Protein AF-S0K0T1-F1 (afdb_monomer_lite)

Organism: NCBI:txid1121865

Foldseek 3Di:
DPPVVLVVVLVVLVVLLVCLQVVVVVVDDLVRCQVCVVVSLVRSVVSLVVSLVVLVVLLVVQQDPDPADDPVVLVVLLVVLLVVLVVLLVVCVPPDDDPLNVVLVVCCVSRVVNSCCVQLPRVLLSLLSSLQRRQLSSPQVDPDPVSLVCSLQVSLLVQLCVSHVDPDPSSVSSSVLSSSLSVSCSVNVDSVSSSVSSSVSSVD

InterPro domains:
  IPR003675 CAAX prenyl protease 2/Lysostaphin resistance protein A-like domain [PF02517] (111-202)
  IPR052710 CAAX motif-specific protease [PTHR36435] (9-203)

Radius of gyration: 17.3 Å; chains: 1; bounding box: 42×37×48 Å

Sequence (204 aa):
MKQFKKILLMVMLIILYTFTNFEVYFNLSAKALFTQQWKWLIIDSLFAVLLFILMQMIYKKISQKNEAIPVKNKLLLTLIFMILALGINFMFSYLPTTANQQVLDTAATNTPILAAVQVRLFAPILEEFIFRGIFMNLFFTKNTNFSAFCSIFISGFLFGFLHTFHLDLALIMYSIIGWLLGSVYYYTKDIRCPIVIHLLLNNI

Secondary structure (DSSP, 8-state):
--HHHHHHHHHHHHHHHHTTSGGGGGT--HHHHHHTHHHHHHHHHHHHHHHHHHHHHHHHHHS-------HHHHHHHHHHHHHHHHHHHHHHTTSPPPHHHHHHHHHHHH-HHHHHHIIIIIHHHHHHIIIIIIIIHHH----SHHHHHHHHHHHHHHHHHHHHSSSSHHHHHHHHHHHHHHHHHHHH--THHHHHHHHHHTT-

pLDDT: mean 95.37, std 3.77, range [71.5, 98.81]

Structure (mmCIF, N/CA/C/O backbone):
data_AF-S0K0T1-F1
#
_entry.id   AF-S0K0T1-F1
#
loop_
_atom_site.group_PDB
_atom_site.id
_atom_site.type_symbol
_atom_site.label_atom_id
_atom_site.label_alt_id
_atom_site.label_comp_id
_atom_site.label_asym_id
_atom_site.label_entity_id
_atom_site.label_seq_id
_atom_site.pdbx_PDB_ins_code
_atom_site.Cartn_x
_atom_site.Cartn_y
_atom_site.Cartn_z
_atom_site.occupancy
_atom_site.B_iso_or_equiv
_atom_site.auth_seq_id
_atom_site.auth_comp_id
_atom_site.auth_asym_id
_atom_site.auth_atom_id
_atom_site.pdbx_PDB_model_num
ATOM 1 N N . MET A 1 1 ? -3.735 -15.494 19.360 1.00 71.50 1 MET A N 1
ATOM 2 C CA . MET A 1 1 ? -2.474 -15.899 18.689 1.00 71.50 1 MET A CA 1
ATOM 3 C C . MET A 1 1 ? -1.294 -15.329 19.469 1.00 71.50 1 MET A C 1
ATOM 5 O O . MET A 1 1 ? -1.347 -14.147 19.787 1.00 71.50 1 MET A O 1
ATOM 9 N N . LYS A 1 2 ? -0.279 -16.138 19.816 1.00 85.44 2 LYS A N 1
ATOM 10 C CA . LYS A 1 2 ? 0.938 -15.649 20.505 1.00 85.44 2 LYS A CA 1
ATOM 11 C C . LYS A 1 2 ? 1.637 -14.575 19.652 1.00 85.44 2 LYS A C 1
ATOM 13 O O . LYS A 1 2 ? 1.606 -14.689 18.429 1.00 85.44 2 LYS A O 1
ATOM 18 N N . GLN A 1 3 ? 2.272 -13.579 20.280 1.00 88.50 3 GLN A N 1
ATOM 19 C CA . GLN A 1 3 ? 2.893 -12.426 19.600 1.00 88.50 3 GLN A CA 1
ATOM 20 C C . GLN A 1 3 ? 3.849 -12.845 18.472 1.00 88.50 3 GLN A C 1
ATOM 22 O O . GLN A 1 3 ? 3.726 -12.360 17.352 1.00 88.50 3 GLN A O 1
ATOM 27 N N . PHE A 1 4 ? 4.711 -13.832 18.733 1.00 91.94 4 PHE A N 1
ATOM 28 C CA . PHE A 1 4 ? 5.637 -14.393 17.744 1.00 91.94 4 PHE A CA 1
ATOM 29 C C . PHE A 1 4 ? 4.941 -14.869 16.458 1.00 91.94 4 PHE A C 1
ATOM 31 O O . PHE A 1 4 ? 5.374 -14.545 15.360 1.00 91.94 4 PHE A O 1
ATOM 38 N N . LYS A 1 5 ? 3.802 -15.567 16.577 1.00 94.62 5 LYS A N 1
ATOM 39 C CA . LYS A 1 5 ? 3.044 -16.054 15.413 1.00 94.62 5 LYS A CA 1
ATOM 40 C C . LYS A 1 5 ? 2.450 -14.911 14.577 1.00 94.62 5 LYS A C 1
ATOM 42 O O . LYS A 1 5 ? 2.315 -15.065 13.372 1.00 94.62 5 LYS A O 1
ATOM 47 N N . LYS A 1 6 ? 2.101 -13.774 15.199 1.00 94.56 6 LYS A N 1
ATOM 48 C CA . LYS A 1 6 ? 1.623 -12.577 14.480 1.00 94.56 6 LYS A CA 1
ATOM 49 C C . LYS A 1 6 ? 2.738 -11.952 13.649 1.00 94.56 6 LYS A C 1
ATOM 51 O O . LYS A 1 6 ? 2.516 -11.637 12.488 1.00 94.56 6 LYS A O 1
ATOM 56 N N . ILE A 1 7 ? 3.922 -11.808 14.242 1.00 95.38 7 ILE A N 1
ATOM 57 C CA . ILE A 1 7 ? 5.100 -11.261 13.559 1.00 95.38 7 ILE A CA 1
ATOM 58 C C . ILE A 1 7 ? 5.504 -12.177 12.403 1.00 95.38 7 ILE A C 1
ATOM 60 O O . ILE A 1 7 ? 5.652 -11.701 11.284 1.00 95.38 7 ILE A O 1
ATOM 64 N N . LEU A 1 8 ? 5.586 -13.490 12.645 1.00 96.56 8 LEU A N 1
ATOM 65 C CA . LEU A 1 8 ? 5.902 -14.469 11.605 1.00 96.56 8 LEU A CA 1
ATOM 66 C C . LEU A 1 8 ? 4.918 -14.394 10.430 1.00 96.56 8 LEU A C 1
ATOM 68 O O . LEU A 1 8 ? 5.349 -14.381 9.283 1.00 96.56 8 LEU A O 1
ATOM 72 N N . LEU A 1 9 ? 3.613 -14.288 10.707 1.00 97.06 9 LEU A N 1
ATOM 73 C CA . LEU A 1 9 ? 2.603 -14.124 9.661 1.00 97.06 9 LEU A CA 1
ATOM 74 C C . LEU A 1 9 ? 2.839 -12.854 8.829 1.00 97.06 9 LEU A C 1
ATOM 76 O O . LEU A 1 9 ? 2.780 -12.925 7.608 1.00 97.06 9 LEU A O 1
ATOM 80 N N . MET A 1 10 ? 3.128 -11.714 9.465 1.00 96.94 10 MET A N 1
ATOM 81 C CA . MET A 1 10 ? 3.416 -10.471 8.739 1.00 96.94 10 MET A CA 1
ATOM 82 C C . MET A 1 10 ? 4.652 -10.594 7.856 1.00 96.94 10 MET A C 1
ATOM 84 O O . MET A 1 10 ? 4.599 -10.225 6.689 1.00 96.94 10 MET A O 1
ATOM 88 N N . VAL A 1 11 ? 5.742 -11.139 8.397 1.00 96.69 11 VAL A N 1
ATOM 89 C CA . VAL A 1 11 ? 6.986 -11.340 7.645 1.00 96.69 11 VAL A CA 1
ATOM 90 C C . VAL A 1 11 ? 6.737 -12.251 6.445 1.00 96.69 11 VAL A C 1
ATOM 92 O O . VAL A 1 11 ? 7.137 -11.914 5.337 1.00 96.69 11 VAL A O 1
ATOM 95 N N . MET A 1 12 ? 6.008 -13.355 6.631 1.00 97.75 12 MET A N 1
ATOM 96 C CA . MET A 1 12 ? 5.638 -14.243 5.527 1.00 97.75 12 MET A CA 1
ATOM 97 C C . MET A 1 12 ? 4.797 -13.536 4.463 1.00 97.75 12 MET A C 1
ATOM 99 O O . MET A 1 12 ? 5.051 -13.730 3.283 1.00 97.75 12 MET A O 1
ATOM 103 N N . LEU A 1 13 ? 3.811 -12.721 4.848 1.00 98.06 13 LEU A N 1
ATOM 104 C CA . LEU A 1 13 ? 2.972 -12.000 3.886 1.00 98.06 13 LEU A CA 1
ATOM 105 C C . LEU A 1 13 ? 3.752 -10.932 3.113 1.00 98.06 13 LEU A C 1
ATOM 107 O O . LEU A 1 13 ? 3.504 -10.772 1.925 1.00 98.06 13 LEU A O 1
ATOM 111 N N . ILE A 1 14 ? 4.698 -10.243 3.757 1.00 96.25 14 ILE A N 1
ATOM 112 C CA . ILE A 1 14 ? 5.577 -9.271 3.091 1.00 96.25 14 ILE A CA 1
ATOM 113 C C . ILE A 1 14 ? 6.525 -9.986 2.120 1.00 96.25 14 ILE A C 1
ATOM 115 O O . ILE A 1 14 ? 6.677 -9.537 0.993 1.00 96.25 14 ILE A O 1
ATOM 119 N N . ILE A 1 15 ? 7.106 -11.125 2.512 1.00 95.81 15 ILE A N 1
ATOM 120 C CA . ILE A 1 15 ? 7.936 -11.942 1.610 1.00 95.81 15 ILE A CA 1
ATOM 121 C C . ILE A 1 15 ? 7.106 -12.457 0.433 1.00 95.81 15 ILE A C 1
ATOM 123 O O . ILE A 1 15 ? 7.548 -12.391 -0.704 1.00 95.81 15 ILE A O 1
ATOM 127 N N . LEU A 1 16 ? 5.893 -12.957 0.678 1.00 97.25 16 LEU A N 1
ATOM 128 C CA . LEU A 1 16 ? 5.003 -13.371 -0.405 1.00 97.25 16 LEU A CA 1
ATOM 129 C C . LEU A 1 16 ? 4.671 -12.191 -1.320 1.00 97.25 16 LEU A C 1
ATOM 131 O O . LEU A 1 16 ? 4.697 -12.360 -2.529 1.00 97.25 16 LEU A O 1
ATOM 135 N N . TYR A 1 17 ? 4.430 -11.000 -0.772 1.00 97.06 17 TYR A N 1
ATOM 136 C CA . TYR A 1 17 ? 4.164 -9.802 -1.565 1.00 97.06 17 TYR A CA 1
ATOM 137 C C . TYR A 1 17 ? 5.300 -9.464 -2.538 1.00 97.06 17 TYR A C 1
ATOM 139 O O . TYR A 1 17 ? 5.015 -9.106 -3.671 1.00 97.06 17 TYR A O 1
ATOM 147 N N . THR A 1 18 ? 6.575 -9.666 -2.187 1.00 92.06 18 THR A N 1
ATOM 148 C CA . THR A 1 18 ? 7.668 -9.380 -3.139 1.00 92.06 18 THR A CA 1
ATOM 149 C C . THR A 1 18 ? 7.631 -10.270 -4.387 1.00 92.06 18 THR A C 1
ATOM 151 O O . THR A 1 18 ? 8.137 -9.875 -5.432 1.00 92.06 18 THR A O 1
ATOM 154 N N . PHE A 1 19 ? 6.989 -11.441 -4.319 1.00 93.06 19 PHE A N 1
ATOM 155 C CA . PHE A 1 19 ? 6.817 -12.339 -5.464 1.00 93.06 19 PHE A CA 1
ATOM 156 C C . PHE A 1 19 ? 5.701 -11.918 -6.436 1.00 93.06 19 PHE A C 1
ATOM 158 O O . PHE A 1 19 ? 5.505 -12.603 -7.435 1.00 93.06 19 PHE A O 1
ATOM 165 N N . THR A 1 20 ? 4.997 -10.801 -6.203 1.00 93.50 20 THR A N 1
ATOM 166 C CA . THR A 1 20 ? 4.082 -10.219 -7.207 1.00 93.50 20 THR A CA 1
ATOM 167 C C . THR A 1 20 ? 4.814 -9.486 -8.336 1.00 93.50 20 THR A C 1
ATOM 169 O O . THR A 1 20 ? 4.159 -8.956 -9.222 1.00 93.50 20 THR A O 1
ATOM 172 N N . ASN A 1 21 ? 6.148 -9.425 -8.290 1.00 91.50 21 ASN A N 1
ATOM 173 C CA . ASN A 1 21 ? 7.006 -8.900 -9.356 1.00 91.50 21 ASN A CA 1
ATOM 174 C C . ASN A 1 21 ? 8.115 -9.930 -9.636 1.00 91.50 21 ASN A C 1
ATOM 176 O O . ASN A 1 21 ? 9.288 -9.733 -9.295 1.00 91.50 21 ASN A O 1
ATOM 180 N N . PHE A 1 22 ? 7.732 -11.106 -10.142 1.00 91.88 22 PHE A N 1
ATOM 181 C CA . PHE A 1 22 ? 8.635 -12.252 -10.268 1.00 91.88 22 PHE A CA 1
ATOM 182 C C . PHE A 1 22 ? 9.751 -12.013 -11.297 1.00 91.88 22 PHE A C 1
ATOM 184 O O . PHE A 1 22 ? 10.858 -12.539 -11.168 1.00 91.88 22 PHE A O 1
ATOM 191 N N . GLU A 1 23 ? 9.484 -11.190 -12.307 1.00 92.12 23 GLU A N 1
ATOM 192 C CA . GLU A 1 23 ? 10.404 -10.807 -13.374 1.00 92.12 23 GLU A CA 1
ATOM 193 C C . GLU A 1 23 ? 11.667 -10.100 -12.863 1.00 92.12 23 GLU A C 1
ATOM 195 O O . GLU A 1 23 ? 12.738 -10.251 -13.462 1.00 92.12 23 GLU A O 1
ATOM 200 N N . VAL A 1 24 ? 11.571 -9.395 -11.729 1.00 89.75 24 VAL A N 1
ATOM 201 C CA . VAL A 1 24 ? 12.688 -8.663 -11.108 1.00 89.75 24 VAL A CA 1
ATOM 202 C C . VAL A 1 24 ? 13.830 -9.609 -10.714 1.00 89.75 24 VAL A C 1
ATOM 204 O O . VAL A 1 24 ? 15.002 -9.248 -10.823 1.00 89.75 24 VAL A O 1
ATOM 207 N N . TYR A 1 25 ? 13.525 -10.857 -10.344 1.00 92.12 25 TYR A N 1
ATOM 208 C CA . TYR A 1 25 ? 14.530 -11.840 -9.917 1.00 92.12 25 TYR A CA 1
ATOM 209 C C . TYR A 1 25 ? 15.376 -12.419 -11.061 1.00 92.12 25 TYR A C 1
ATOM 211 O O . TYR A 1 25 ? 16.385 -13.075 -10.804 1.00 92.12 25 TYR A O 1
ATOM 219 N N . PHE A 1 26 ? 14.996 -12.183 -12.320 1.00 92.12 26 PHE A N 1
ATOM 220 C CA . PHE A 1 26 ? 15.701 -12.717 -13.492 1.00 92.12 26 PHE A CA 1
ATOM 221 C C . PHE A 1 26 ? 16.700 -11.733 -14.108 1.00 92.12 26 PHE A C 1
ATOM 223 O O . PHE A 1 26 ? 17.385 -12.099 -15.063 1.00 92.12 26 PHE A O 1
ATOM 230 N N . ASN A 1 27 ? 16.780 -10.503 -13.584 1.00 89.25 27 ASN A N 1
ATOM 231 C CA . ASN A 1 27 ? 17.687 -9.447 -14.047 1.00 89.25 27 ASN A CA 1
ATOM 232 C C . ASN A 1 27 ? 17.686 -9.276 -15.584 1.00 89.25 27 ASN A C 1
ATOM 234 O O . ASN A 1 27 ? 18.729 -9.199 -16.238 1.00 89.25 27 ASN A O 1
ATOM 238 N N . LEU A 1 28 ? 16.488 -9.299 -16.174 1.00 91.56 28 LEU A N 1
ATOM 239 C CA . LEU A 1 28 ? 16.294 -9.202 -17.617 1.00 91.56 28 LEU A CA 1
ATOM 240 C C . LEU A 1 28 ? 16.578 -7.780 -18.116 1.00 91.56 28 LEU A C 1
ATOM 242 O O . LEU A 1 28 ? 16.262 -6.795 -17.454 1.00 91.56 28 LEU A O 1
ATOM 246 N N . SER A 1 29 ? 17.107 -7.659 -19.337 1.00 93.50 29 SER A N 1
ATOM 247 C CA . SER A 1 29 ? 17.233 -6.351 -19.988 1.00 93.50 29 SER A CA 1
ATOM 248 C C . SER A 1 29 ? 15.857 -5.739 -20.276 1.00 93.50 29 SER A C 1
ATOM 250 O O . SER A 1 29 ? 14.887 -6.464 -20.506 1.00 93.50 29 SER A O 1
ATOM 252 N N . ALA A 1 30 ? 15.774 -4.407 -20.361 1.00 92.12 30 ALA A N 1
ATOM 253 C CA . ALA A 1 30 ? 14.524 -3.703 -20.676 1.00 92.12 30 ALA A CA 1
ATOM 254 C C . ALA A 1 30 ? 13.850 -4.230 -21.959 1.00 92.12 30 ALA A C 1
ATOM 256 O O . ALA A 1 30 ? 12.645 -4.468 -21.988 1.00 92.12 30 ALA A O 1
ATOM 257 N N . LYS A 1 31 ? 14.640 -4.522 -23.003 1.00 94.56 31 LYS A N 1
ATOM 258 C CA . LYS A 1 31 ? 14.142 -5.120 -24.253 1.00 94.56 31 LYS A CA 1
ATOM 259 C C . LYS A 1 31 ? 13.535 -6.510 -24.035 1.00 94.56 31 LYS A C 1
ATOM 261 O O . LYS A 1 31 ? 12.498 -6.830 -24.622 1.00 94.56 31 LYS A O 1
ATOM 266 N N . ALA A 1 32 ? 14.176 -7.345 -23.216 1.00 94.69 32 ALA A N 1
ATOM 267 C CA . ALA A 1 32 ? 13.677 -8.679 -22.901 1.00 94.69 32 ALA A CA 1
ATOM 268 C C . ALA A 1 32 ? 12.396 -8.618 -22.054 1.00 94.69 32 ALA A C 1
ATOM 270 O O . ALA A 1 32 ? 11.454 -9.351 -22.355 1.00 94.69 32 ALA A O 1
ATOM 271 N N . LEU A 1 33 ? 12.338 -7.718 -21.064 1.00 93.75 33 LEU A N 1
ATOM 272 C CA . LEU A 1 33 ? 11.141 -7.455 -20.261 1.00 93.75 33 LEU A CA 1
ATOM 273 C C . LEU A 1 33 ? 9.968 -7.015 -21.135 1.00 93.75 33 LEU A C 1
ATOM 275 O O . LEU A 1 33 ? 8.911 -7.636 -21.077 1.00 93.75 33 LEU A O 1
ATOM 279 N N . PHE A 1 34 ? 10.173 -6.028 -22.011 1.00 95.19 34 PHE A N 1
ATOM 280 C CA . PHE A 1 34 ? 9.135 -5.550 -22.925 1.00 95.19 34 PHE A CA 1
ATOM 281 C C . PHE A 1 34 ? 8.599 -6.670 -23.829 1.00 95.19 34 PHE A C 1
ATOM 283 O O . PHE A 1 34 ? 7.389 -6.869 -23.941 1.00 95.19 34 PHE A O 1
ATOM 290 N N . THR A 1 35 ? 9.501 -7.454 -24.430 1.00 95.88 35 THR A N 1
ATOM 291 C CA . THR A 1 35 ? 9.133 -8.563 -25.331 1.00 95.88 35 THR A CA 1
ATOM 292 C C . THR A 1 35 ? 8.349 -9.656 -24.598 1.00 95.88 35 THR A C 1
ATOM 294 O O . THR A 1 35 ? 7.439 -10.258 -25.161 1.00 95.88 35 THR A O 1
ATOM 297 N N . GLN A 1 36 ? 8.687 -9.912 -23.332 1.00 94.88 36 GLN A N 1
ATOM 298 C CA . GLN A 1 36 ? 8.067 -10.951 -22.509 1.00 94.88 36 GLN A CA 1
ATOM 299 C C . GLN A 1 36 ? 6.973 -10.414 -21.572 1.00 94.88 36 GLN A C 1
ATOM 301 O O . GLN A 1 36 ? 6.501 -11.172 -20.725 1.00 94.88 36 GLN A O 1
ATOM 306 N N . GLN A 1 37 ? 6.539 -9.153 -21.706 1.00 95.00 37 GLN A N 1
ATOM 307 C CA . GLN A 1 37 ? 5.678 -8.508 -20.703 1.00 95.00 37 GLN A CA 1
ATOM 308 C C . GLN A 1 37 ? 4.367 -9.266 -20.466 1.00 95.00 37 GLN A C 1
ATOM 310 O O . GLN A 1 37 ? 3.905 -9.348 -19.338 1.00 95.00 37 GLN A O 1
ATOM 315 N N . TRP A 1 38 ? 3.793 -9.880 -21.506 1.00 95.81 38 TRP A N 1
ATOM 316 C CA . TRP A 1 38 ? 2.557 -10.661 -21.394 1.00 95.81 38 TRP A CA 1
ATOM 317 C C . TRP A 1 38 ? 2.740 -11.936 -20.573 1.00 95.81 38 TRP A C 1
ATOM 319 O O . TRP A 1 38 ? 1.852 -12.315 -19.814 1.00 95.81 38 TRP A O 1
ATOM 329 N N . LYS A 1 39 ? 3.907 -12.580 -20.698 1.00 96.12 39 LYS A N 1
ATOM 330 C CA . LYS A 1 39 ? 4.259 -13.764 -19.910 1.00 96.12 39 LYS A CA 1
ATOM 331 C C . LYS A 1 39 ? 4.303 -13.405 -18.426 1.00 96.12 39 LYS A C 1
ATOM 333 O O . LYS A 1 39 ? 3.679 -14.088 -17.620 1.00 96.12 39 LYS A O 1
ATOM 338 N N . TRP A 1 40 ? 5.017 -12.330 -18.093 1.00 96.19 40 TRP A N 1
ATOM 339 C CA . TRP A 1 40 ? 5.149 -11.845 -16.719 1.00 96.19 40 TRP A CA 1
ATOM 340 C C . TRP A 1 40 ? 3.814 -11.364 -16.164 1.00 96.19 40 TRP A C 1
ATOM 342 O O . TRP A 1 40 ? 3.383 -11.852 -15.130 1.00 96.19 40 TRP A O 1
ATOM 352 N N . LEU A 1 41 ? 3.060 -10.585 -16.944 1.00 96.81 41 LEU A N 1
ATOM 353 C CA . LEU A 1 41 ? 1.730 -10.114 -16.566 1.00 96.81 41 LEU A CA 1
ATOM 354 C C . LEU A 1 41 ? 0.818 -11.255 -16.114 1.00 96.81 41 LEU A C 1
ATOM 356 O O . LEU A 1 41 ? 0.162 -11.126 -15.084 1.00 96.81 41 LEU A O 1
ATOM 360 N N . ILE A 1 42 ? 0.777 -12.363 -16.857 1.00 97.12 42 ILE A N 1
ATOM 361 C CA . ILE A 1 42 ? -0.046 -13.524 -16.496 1.00 97.12 42 ILE A CA 1
ATOM 362 C C . ILE A 1 42 ? 0.453 -14.157 -15.194 1.00 97.12 42 ILE A C 1
ATOM 364 O O . ILE A 1 42 ? -0.352 -14.390 -14.294 1.00 97.12 42 ILE A O 1
ATOM 368 N N . ILE A 1 43 ? 1.757 -14.425 -15.086 1.00 96.69 43 ILE A N 1
ATOM 369 C CA . ILE A 1 43 ? 2.359 -15.067 -13.906 1.00 96.69 43 ILE A CA 1
ATOM 370 C C . ILE A 1 43 ? 2.111 -14.222 -12.651 1.00 96.69 43 ILE A C 1
ATOM 372 O O . ILE A 1 43 ? 1.551 -14.720 -11.671 1.00 96.69 43 ILE A O 1
ATOM 376 N N . ASP A 1 44 ? 2.457 -12.940 -12.711 1.00 96.44 44 ASP A N 1
ATOM 377 C CA . ASP A 1 44 ? 2.387 -12.019 -11.582 1.00 96.44 44 ASP A CA 1
ATOM 378 C C . ASP A 1 44 ? 0.937 -11.735 -11.183 1.00 96.44 44 ASP A C 1
ATOM 380 O O . ASP A 1 44 ? 0.606 -11.734 -9.999 1.00 96.44 44 ASP A O 1
ATOM 384 N N . SER A 1 45 ? 0.026 -11.582 -12.155 1.00 97.25 45 SER A N 1
ATOM 385 C CA . SER A 1 45 ? -1.404 -11.391 -11.864 1.00 97.25 45 SER A CA 1
ATOM 386 C C . SER A 1 45 ? -2.024 -12.623 -11.210 1.00 97.25 45 SER A C 1
ATOM 388 O O . SER A 1 45 ? -2.784 -12.487 -10.253 1.00 97.25 45 SER A O 1
ATOM 390 N N . LEU A 1 46 ? -1.706 -13.834 -11.688 1.00 97.75 46 LEU A N 1
ATOM 391 C CA . LEU A 1 46 ? -2.190 -15.070 -11.065 1.00 97.75 46 LEU A CA 1
ATOM 392 C C . LEU A 1 46 ? -1.715 -15.165 -9.615 1.00 97.75 46 LEU A C 1
ATOM 394 O O . LEU A 1 46 ? -2.514 -15.455 -8.721 1.00 97.75 46 LEU A O 1
ATOM 398 N N . PHE A 1 47 ? -0.439 -14.872 -9.370 1.00 98.06 47 PHE A N 1
ATOM 399 C CA . PHE A 1 47 ? 0.112 -14.866 -8.023 1.00 98.06 47 PHE A CA 1
ATOM 400 C C . PHE A 1 47 ? -0.537 -13.785 -7.141 1.00 98.06 47 PHE A C 1
ATOM 402 O O . PHE A 1 47 ? -0.957 -14.084 -6.021 1.00 98.06 47 PHE A O 1
ATOM 409 N N . ALA A 1 48 ? -0.722 -12.566 -7.654 1.00 98.25 48 ALA A N 1
ATOM 410 C CA . ALA A 1 48 ? -1.392 -11.475 -6.949 1.00 98.25 48 ALA A CA 1
ATOM 411 C C . ALA A 1 48 ? -2.847 -11.817 -6.581 1.00 9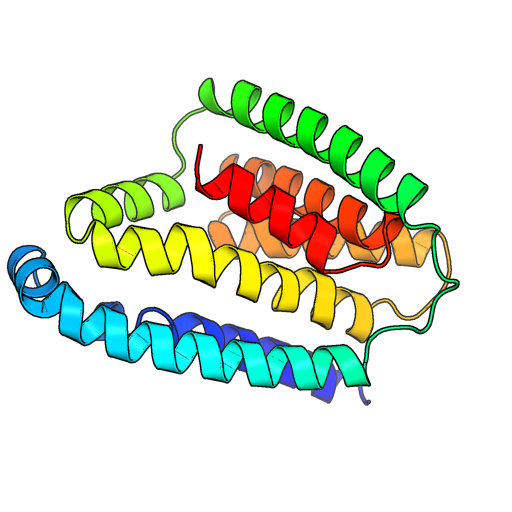8.25 48 ALA A C 1
ATOM 413 O O . ALA A 1 48 ? -3.274 -11.544 -5.458 1.00 98.25 48 ALA A O 1
ATOM 414 N N . VAL A 1 49 ? -3.603 -12.478 -7.469 1.00 98.44 49 VAL A N 1
ATOM 415 C CA . VAL A 1 49 ? -4.968 -12.951 -7.171 1.00 98.44 49 VAL A CA 1
ATOM 416 C C . VAL A 1 49 ? -4.963 -14.019 -6.075 1.00 98.44 49 VAL A C 1
ATOM 418 O O . VAL A 1 49 ? -5.774 -13.944 -5.149 1.00 98.44 49 VAL A O 1
ATOM 421 N N . LEU A 1 50 ? -4.052 -14.995 -6.135 1.00 98.44 50 LEU A N 1
ATOM 422 C CA . LEU A 1 50 ? -3.925 -16.016 -5.089 1.00 98.44 50 LEU A CA 1
ATOM 423 C C . LEU A 1 50 ? -3.568 -15.388 -3.735 1.00 98.44 50 LEU A C 1
ATOM 425 O O . LEU A 1 50 ? -4.164 -15.739 -2.711 1.00 98.44 50 LEU A O 1
ATOM 429 N N . LEU A 1 51 ? -2.647 -14.422 -3.734 1.00 98.56 51 LEU A N 1
ATOM 430 C CA . LEU A 1 51 ? -2.253 -13.691 -2.536 1.00 98.56 51 LEU A CA 1
ATOM 431 C C . LEU A 1 51 ? -3.408 -12.844 -1.986 1.00 98.56 51 LEU A C 1
ATOM 433 O O . LEU A 1 51 ? -3.659 -12.871 -0.780 1.00 98.56 51 LEU A O 1
ATOM 437 N N . PHE A 1 52 ? -4.167 -12.172 -2.852 1.00 98.50 52 PHE A N 1
ATOM 438 C CA . PHE A 1 52 ? -5.381 -11.448 -2.476 1.00 98.50 52 PHE A CA 1
ATOM 439 C C . PHE A 1 52 ? -6.413 -12.376 -1.823 1.00 98.50 52 PHE A C 1
ATOM 441 O O . PHE A 1 52 ? -6.941 -12.048 -0.761 1.00 98.50 52 PHE A O 1
ATOM 448 N N . ILE A 1 53 ? -6.678 -13.553 -2.404 1.00 98.62 53 ILE A N 1
ATOM 449 C CA . ILE A 1 53 ? -7.614 -14.535 -1.832 1.00 98.62 53 ILE A CA 1
ATOM 450 C C . ILE A 1 53 ? -7.145 -14.963 -0.436 1.00 98.62 53 ILE A C 1
ATOM 452 O O . ILE A 1 53 ? -7.936 -14.937 0.511 1.00 98.62 53 ILE A O 1
ATOM 456 N N . LEU A 1 54 ? -5.859 -15.293 -0.283 1.00 98.56 54 LEU A N 1
ATOM 457 C CA . LEU A 1 54 ? -5.266 -15.648 1.008 1.00 98.56 54 LEU A CA 1
ATOM 458 C C . LEU A 1 54 ? -5.428 -14.517 2.035 1.00 98.56 54 LEU A C 1
ATOM 460 O O . LEU A 1 54 ? -5.909 -14.748 3.149 1.00 98.56 54 LEU A O 1
ATOM 464 N N . MET A 1 55 ? -5.066 -13.288 1.667 1.00 98.44 55 MET A N 1
ATOM 465 C CA . MET A 1 55 ? -5.173 -12.120 2.541 1.00 98.44 55 MET A CA 1
ATOM 466 C C . MET A 1 55 ? -6.622 -11.809 2.910 1.00 98.44 55 MET A C 1
ATOM 468 O O . MET A 1 55 ? -6.900 -11.513 4.070 1.00 98.44 55 MET A O 1
ATOM 472 N N . GLN A 1 56 ? -7.561 -11.960 1.978 1.00 97.94 56 GLN A N 1
ATOM 473 C CA . GLN A 1 56 ? -8.991 -11.792 2.223 1.00 97.94 56 GLN A CA 1
ATOM 474 C C . GLN A 1 56 ? -9.527 -12.851 3.198 1.00 97.94 56 GLN A C 1
ATOM 476 O O . GLN A 1 56 ? -10.327 -12.532 4.082 1.00 97.94 56 GLN A O 1
ATOM 481 N N . MET A 1 57 ? -9.080 -14.107 3.085 1.00 98.06 57 MET A N 1
ATOM 482 C CA . MET A 1 57 ? -9.428 -15.169 4.038 1.00 98.06 57 MET A CA 1
ATOM 483 C C . MET A 1 57 ? -8.892 -14.867 5.442 1.00 98.06 57 MET A C 1
ATOM 485 O O . MET A 1 57 ? -9.624 -15.009 6.425 1.00 98.06 57 MET A O 1
ATOM 489 N N . ILE A 1 58 ? -7.638 -14.415 5.544 1.00 97.69 58 ILE A N 1
ATOM 490 C CA . ILE A 1 58 ? -7.028 -14.008 6.816 1.00 97.69 58 ILE A CA 1
ATOM 491 C C . ILE A 1 58 ? -7.793 -12.820 7.400 1.00 97.69 58 ILE A C 1
ATOM 493 O O . ILE A 1 58 ? -8.228 -12.893 8.549 1.00 97.69 58 ILE A O 1
ATOM 497 N N . TYR A 1 59 ? -8.014 -11.771 6.605 1.00 97.12 59 TYR A N 1
ATOM 498 C CA . TYR A 1 59 ? -8.725 -10.556 6.992 1.00 97.12 59 TYR A CA 1
ATOM 499 C C . TYR A 1 59 ? -10.105 -10.868 7.571 1.00 97.12 59 TYR A C 1
ATOM 501 O O . TYR A 1 59 ? -10.400 -10.460 8.691 1.00 97.12 59 TYR A O 1
ATOM 509 N N . LYS A 1 60 ? -10.925 -11.672 6.880 1.00 95.69 60 LYS A N 1
ATOM 510 C CA . LYS A 1 60 ? -12.251 -12.078 7.380 1.00 95.69 60 LYS A CA 1
ATOM 511 C C . LYS A 1 60 ? -12.198 -12.775 8.742 1.00 95.69 60 LYS A C 1
ATOM 513 O O . LYS A 1 60 ? -13.140 -12.652 9.519 1.00 95.69 60 LYS A O 1
ATOM 518 N N . LYS A 1 61 ? -11.119 -13.508 9.032 1.00 94.81 61 LYS A N 1
ATOM 519 C CA . LYS A 1 61 ? -10.946 -14.240 10.294 1.00 94.81 61 LYS A CA 1
ATOM 520 C C . LYS A 1 61 ? -10.502 -13.344 11.454 1.00 94.81 61 LYS A C 1
ATOM 522 O O . LYS A 1 61 ? -10.842 -13.643 12.596 1.00 94.81 61 LYS A O 1
ATOM 527 N N . ILE A 1 62 ? -9.717 -12.301 11.183 1.00 94.06 62 ILE A N 1
ATOM 528 C CA . ILE A 1 62 ? -9.105 -11.448 12.220 1.00 94.06 62 ILE A CA 1
ATOM 529 C C . ILE A 1 62 ? -9.772 -10.078 12.369 1.00 94.06 62 ILE A C 1
ATOM 531 O O . ILE A 1 62 ? -9.547 -9.415 13.378 1.00 94.06 62 ILE A O 1
ATOM 535 N N . SER A 1 63 ? -10.541 -9.641 11.369 1.00 91.69 63 SER A N 1
ATOM 536 C CA . SER A 1 63 ? -11.184 -8.330 11.361 1.00 91.69 63 SER A CA 1
ATOM 537 C C . SER A 1 63 ? -12.129 -8.189 12.550 1.00 91.69 63 SER A C 1
ATOM 539 O O . SER A 1 63 ? -12.935 -9.078 12.844 1.00 91.69 63 SER A O 1
ATOM 541 N N . GLN A 1 64 ? -12.016 -7.063 13.249 1.00 84.06 64 GLN A N 1
ATOM 542 C CA . GLN A 1 64 ? -12.847 -6.778 14.412 1.00 84.06 64 GLN A CA 1
ATOM 543 C C . GLN A 1 64 ? -14.290 -6.515 13.976 1.00 84.06 64 GLN A C 1
ATOM 545 O O . GLN A 1 64 ? -14.554 -5.671 13.116 1.00 84.06 64 GLN A O 1
ATOM 550 N N . LYS A 1 65 ? -15.240 -7.213 14.608 1.00 80.50 65 LYS A N 1
ATOM 551 C CA . LYS A 1 65 ? -16.672 -6.946 14.436 1.00 80.50 65 LYS A CA 1
ATOM 552 C C . LYS A 1 65 ? -17.022 -5.644 15.156 1.00 80.50 65 LYS A C 1
ATOM 554 O O . LYS A 1 65 ? -17.298 -5.652 16.349 1.00 80.50 65 LYS A O 1
ATOM 559 N N . ASN A 1 66 ? -16.952 -4.538 14.426 1.00 78.19 66 ASN A N 1
ATOM 560 C CA . ASN A 1 66 ? -17.379 -3.224 14.895 1.00 78.19 66 ASN A CA 1
ATOM 561 C C . ASN A 1 66 ? -18.846 -2.975 14.535 1.00 78.19 66 ASN A C 1
ATOM 563 O O . ASN A 1 66 ? -19.391 -3.626 13.639 1.00 78.19 66 ASN A O 1
ATOM 567 N N . GLU A 1 67 ? -19.463 -2.004 15.206 1.00 82.19 67 GLU A N 1
ATOM 568 C CA . GLU A 1 67 ? -20.780 -1.509 14.814 1.00 82.19 67 GLU A CA 1
ATOM 569 C C . GLU A 1 67 ? -20.770 -1.049 13.354 1.00 82.19 67 GLU A C 1
ATOM 571 O O . GLU A 1 67 ? -19.819 -0.425 12.867 1.00 82.19 67 GLU A O 1
ATOM 576 N N . ALA A 1 68 ? -21.830 -1.403 12.632 1.00 84.81 68 ALA A N 1
ATOM 577 C CA . ALA A 1 68 ? -21.944 -1.072 11.227 1.00 84.81 68 ALA A CA 1
ATOM 578 C C . ALA A 1 68 ? -22.142 0.438 11.067 1.00 84.81 68 ALA A C 1
ATOM 580 O O . ALA A 1 68 ? -23.174 0.991 11.437 1.00 84.81 68 ALA A O 1
ATOM 581 N N . ILE A 1 69 ? -21.163 1.103 10.458 1.00 90.81 69 ILE A N 1
ATOM 582 C CA . ILE A 1 69 ? -21.303 2.509 10.082 1.00 90.81 69 ILE A CA 1
ATOM 583 C C . ILE A 1 69 ? -22.264 2.601 8.886 1.00 90.81 69 ILE A C 1
ATOM 585 O O . ILE A 1 69 ? -22.063 1.876 7.901 1.00 90.81 69 ILE A O 1
ATOM 589 N N . PRO A 1 70 ? -23.270 3.498 8.917 1.00 94.38 70 PRO A N 1
ATOM 590 C CA . PRO A 1 70 ? -24.179 3.704 7.795 1.00 94.38 70 PRO A CA 1
ATOM 591 C C . PRO A 1 70 ? -23.431 3.992 6.491 1.00 94.38 70 PRO A C 1
ATOM 593 O O . PRO A 1 70 ? -22.469 4.763 6.468 1.00 94.38 70 PRO A O 1
ATOM 596 N N . VAL A 1 71 ? -23.898 3.416 5.380 1.00 93.50 71 VAL A N 1
ATOM 597 C CA . VAL A 1 71 ? -23.232 3.532 4.067 1.00 93.5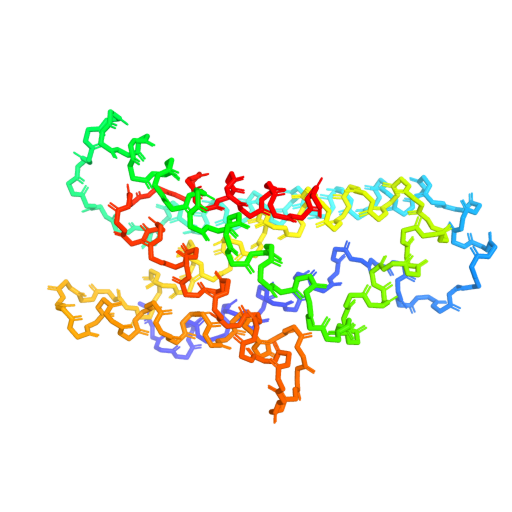0 71 VAL A CA 1
ATOM 598 C C . VAL A 1 71 ? -23.045 4.994 3.649 1.00 93.50 71 VAL A C 1
ATOM 600 O O . VAL A 1 71 ? -21.968 5.357 3.182 1.00 93.50 71 VAL A O 1
ATOM 603 N N . LYS A 1 72 ? -24.043 5.854 3.896 1.00 95.44 72 LYS A N 1
ATOM 604 C CA . LYS A 1 72 ? -23.961 7.301 3.633 1.00 95.44 72 LYS A CA 1
ATOM 605 C C . LYS A 1 72 ? -22.780 7.952 4.362 1.00 95.44 72 LYS A C 1
ATOM 607 O O 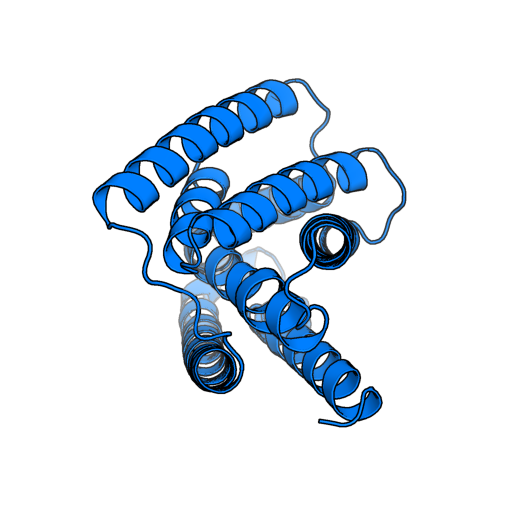. LYS A 1 72 ? -22.050 8.735 3.763 1.00 95.44 72 LYS A O 1
ATOM 612 N N . ASN A 1 73 ? -22.566 7.602 5.629 1.00 94.62 73 ASN A N 1
ATOM 613 C CA . ASN A 1 73 ? -21.487 8.161 6.442 1.00 94.62 73 ASN A CA 1
ATOM 614 C C . ASN A 1 73 ? -20.126 7.653 5.960 1.00 94.62 73 ASN A C 1
ATOM 616 O O . ASN A 1 73 ? -19.192 8.442 5.856 1.00 94.62 73 ASN A O 1
ATOM 620 N N . LYS A 1 74 ? -20.020 6.365 5.599 1.00 94.56 74 LYS A N 1
ATOM 621 C CA . LYS A 1 74 ? -18.799 5.814 4.987 1.00 94.56 74 LYS A CA 1
ATOM 622 C C . LYS A 1 74 ? -18.446 6.539 3.693 1.00 94.56 74 LYS A C 1
ATOM 624 O O . LYS A 1 74 ? -17.286 6.892 3.500 1.00 94.56 74 LYS A O 1
ATOM 629 N N . LEU A 1 75 ? -19.434 6.768 2.828 1.00 95.81 75 LEU A N 1
ATOM 630 C CA . LEU A 1 75 ? -19.239 7.461 1.557 1.00 95.81 75 LEU A CA 1
ATOM 631 C C . LEU A 1 75 ? -18.788 8.908 1.777 1.00 95.81 75 LEU A C 1
ATOM 633 O O . LEU A 1 75 ? -17.806 9.329 1.175 1.00 95.81 75 LEU A O 1
ATOM 637 N N . LEU A 1 76 ? -19.447 9.633 2.687 1.00 97.44 76 LEU A N 1
ATOM 638 C CA . LEU A 1 76 ? -19.071 11.003 3.039 1.00 97.44 76 LEU A CA 1
ATOM 639 C C . LEU A 1 76 ? -17.642 11.078 3.592 1.00 97.44 76 LEU A C 1
ATOM 641 O O . LEU A 1 76 ? -16.852 11.892 3.125 1.00 97.44 76 LEU A O 1
ATOM 645 N N . LEU A 1 77 ? -17.290 10.207 4.543 1.00 96.94 77 LEU A N 1
ATOM 646 C CA . LEU A 1 77 ? -15.933 10.140 5.092 1.00 96.94 77 LEU A CA 1
ATOM 647 C C . LEU A 1 77 ? -14.906 9.822 4.002 1.00 96.94 77 LEU A C 1
ATOM 649 O O . LEU A 1 77 ? -13.878 10.486 3.921 1.00 96.94 77 LEU A O 1
ATOM 653 N N . THR A 1 78 ? -15.201 8.846 3.139 1.00 97.00 78 THR A N 1
ATOM 654 C CA . THR A 1 78 ? -14.316 8.479 2.023 1.00 97.00 78 THR A CA 1
ATOM 655 C C . THR A 1 78 ? -14.107 9.664 1.085 1.00 97.00 78 THR A C 1
ATOM 657 O O . THR A 1 78 ? -12.974 9.930 0.711 1.00 97.00 78 THR A O 1
ATOM 660 N N . LEU A 1 79 ? -15.160 10.419 0.758 1.00 98.00 79 LEU A N 1
ATOM 661 C CA . LEU A 1 79 ? -15.061 11.605 -0.094 1.00 98.00 79 LEU A CA 1
ATOM 662 C C . LEU A 1 79 ? -14.217 12.716 0.551 1.00 98.00 79 LEU A C 1
ATOM 664 O O . LEU A 1 79 ? -13.358 13.289 -0.112 1.00 98.00 79 LEU A O 1
ATOM 668 N N . ILE A 1 80 ? -14.416 12.993 1.843 1.00 98.25 80 ILE A N 1
ATOM 669 C CA . ILE A 1 80 ? -13.626 13.996 2.577 1.00 98.25 80 ILE A CA 1
ATOM 670 C C . ILE A 1 80 ? -12.140 13.622 2.561 1.00 98.25 80 ILE A C 1
ATOM 672 O O . ILE A 1 80 ? -11.294 14.444 2.209 1.00 98.25 80 ILE A O 1
ATOM 676 N N . PHE A 1 81 ? -11.815 12.372 2.896 1.00 98.25 81 PHE A N 1
ATOM 677 C CA . PHE A 1 81 ? -10.432 11.902 2.869 1.00 98.25 81 PHE A CA 1
ATOM 678 C C . PHE A 1 81 ? -9.855 11.832 1.455 1.00 98.25 81 PHE A C 1
ATOM 680 O O . PHE A 1 81 ? -8.662 12.050 1.292 1.00 98.25 81 PHE A O 1
ATOM 687 N N . MET A 1 82 ? -10.676 11.563 0.440 1.00 98.00 82 MET A N 1
ATOM 688 C CA . MET A 1 82 ? -10.253 11.587 -0.958 1.00 98.00 82 MET A CA 1
ATOM 689 C C . MET A 1 82 ? -9.840 12.998 -1.385 1.00 98.00 82 MET A C 1
ATOM 691 O O . MET A 1 82 ? -8.777 13.161 -1.971 1.00 98.00 82 MET A O 1
ATOM 695 N N . ILE A 1 83 ? -10.614 14.027 -1.029 1.00 98.31 83 ILE A N 1
ATOM 696 C CA . ILE A 1 83 ? -10.250 15.429 -1.296 1.00 98.31 83 ILE A CA 1
ATOM 697 C C . ILE A 1 83 ? -8.951 15.795 -0.568 1.00 98.31 83 ILE A C 1
ATOM 699 O O . ILE A 1 83 ? -8.059 16.399 -1.162 1.00 98.31 83 ILE A O 1
ATOM 703 N N . LEU A 1 84 ? -8.813 15.386 0.697 1.00 98.19 84 LEU A N 1
ATOM 704 C CA . LEU A 1 84 ? -7.578 15.591 1.455 1.00 98.19 84 LEU A CA 1
ATOM 705 C C . LEU A 1 84 ? -6.380 14.895 0.790 1.00 98.19 84 LEU A C 1
ATOM 707 O O . LEU A 1 84 ? -5.311 15.490 0.685 1.00 98.19 84 LEU A O 1
ATOM 711 N N . ALA A 1 85 ? -6.563 13.662 0.313 1.00 98.00 85 ALA A N 1
ATOM 712 C CA . ALA A 1 85 ? -5.530 12.892 -0.371 1.00 98.00 85 ALA A CA 1
ATOM 713 C C . ALA A 1 85 ? -5.080 13.571 -1.668 1.00 98.00 85 ALA A C 1
ATOM 715 O O . ALA A 1 85 ? -3.882 13.693 -1.904 1.00 98.00 85 ALA A O 1
ATOM 716 N N . LEU A 1 86 ? -6.027 14.079 -2.463 1.00 97.94 86 LEU A N 1
ATOM 717 C CA . LEU A 1 86 ? -5.733 14.850 -3.672 1.00 97.94 86 LEU A CA 1
ATOM 718 C C . LEU A 1 86 ? -4.965 16.138 -3.353 1.00 97.94 86 LEU A C 1
ATOM 720 O O . LEU A 1 86 ? -3.997 16.455 -4.038 1.00 97.94 86 LEU A O 1
ATOM 724 N N . GLY A 1 87 ? -5.349 16.849 -2.288 1.00 98.00 87 GLY A N 1
ATOM 725 C CA . GLY A 1 87 ? -4.630 18.036 -1.823 1.00 98.00 87 GLY A CA 1
ATOM 726 C C . GLY A 1 87 ? -3.191 17.724 -1.404 1.00 98.00 87 GLY A C 1
ATOM 727 O O . GLY A 1 87 ? -2.271 18.435 -1.799 1.00 98.00 87 GLY A O 1
ATOM 728 N N . ILE A 1 88 ? -2.975 16.633 -0.662 1.00 97.38 88 ILE A N 1
ATOM 729 C CA . ILE A 1 88 ? -1.629 16.176 -0.282 1.00 97.38 88 ILE A CA 1
ATOM 730 C C . ILE A 1 88 ? -0.813 15.803 -1.525 1.00 97.38 88 ILE A C 1
ATOM 732 O O . ILE A 1 88 ? 0.329 16.241 -1.642 1.00 9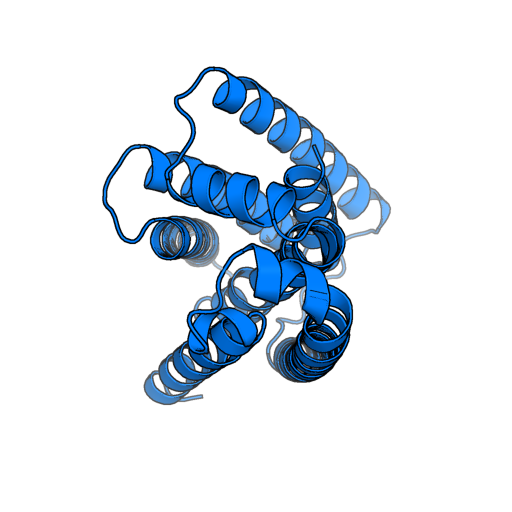7.38 88 ILE A O 1
ATOM 736 N N . ASN A 1 89 ? -1.396 15.054 -2.466 1.00 95.94 89 ASN A N 1
ATOM 737 C CA . ASN A 1 89 ? -0.714 14.662 -3.701 1.00 95.94 89 ASN A CA 1
ATOM 738 C C . ASN A 1 89 ? -0.304 15.883 -4.537 1.00 95.94 89 ASN A C 1
ATOM 740 O O . ASN A 1 89 ? 0.822 15.969 -5.019 1.00 95.94 89 ASN A O 1
ATOM 744 N N . PHE A 1 90 ? -1.192 16.874 -4.638 1.00 96.69 90 PHE A N 1
ATOM 745 C CA . PHE A 1 90 ? -0.896 18.142 -5.295 1.00 96.69 90 PHE A CA 1
ATOM 746 C C . PHE A 1 90 ? 0.266 18.876 -4.616 1.00 96.69 90 PHE A C 1
ATOM 748 O O . PHE A 1 90 ? 1.198 19.294 -5.297 1.00 96.69 90 PHE A O 1
ATOM 755 N N . MET A 1 91 ? 0.280 18.968 -3.283 1.00 96.50 91 MET A N 1
ATOM 756 C CA . MET A 1 91 ? 1.411 19.556 -2.553 1.00 96.50 91 MET A CA 1
ATOM 757 C C . MET A 1 91 ? 2.719 18.793 -2.803 1.00 96.50 91 MET A C 1
ATOM 759 O O . MET A 1 91 ? 3.773 19.410 -2.947 1.00 96.50 91 MET A O 1
ATOM 763 N N . PHE A 1 92 ? 2.662 17.463 -2.891 1.00 95.50 92 PHE A N 1
ATOM 764 C CA . PHE A 1 92 ? 3.831 16.626 -3.165 1.00 95.50 92 PHE A CA 1
ATOM 765 C C . PHE A 1 92 ? 4.374 16.771 -4.588 1.00 95.50 92 PHE A C 1
ATOM 767 O O . PHE A 1 92 ? 5.570 16.565 -4.769 1.00 95.50 92 PHE A O 1
ATOM 774 N N . SER A 1 93 ? 3.569 17.204 -5.563 1.00 93.69 93 SER A N 1
ATOM 775 C CA . SER A 1 93 ? 4.050 17.492 -6.922 1.00 93.69 93 SER A CA 1
ATOM 776 C C . SER A 1 93 ? 5.071 18.636 -6.997 1.00 93.69 93 SER A C 1
ATOM 778 O O . SER A 1 93 ? 5.803 18.745 -7.977 1.00 93.69 93 SER A O 1
ATOM 780 N N . TYR A 1 94 ? 5.163 19.464 -5.950 1.00 95.31 94 TYR A N 1
ATOM 781 C CA . TYR A 1 94 ? 6.172 20.522 -5.817 1.00 95.31 94 TYR A CA 1
ATOM 782 C C . TYR A 1 94 ? 7.449 20.059 -5.100 1.00 95.31 94 TYR A C 1
ATOM 784 O O . TYR A 1 94 ? 8.392 20.839 -4.957 1.00 95.31 94 TYR A O 1
ATOM 792 N N . LEU A 1 95 ? 7.482 18.816 -4.613 1.00 95.19 95 LEU A N 1
ATOM 793 C CA . LEU A 1 95 ? 8.644 18.218 -3.963 1.00 95.19 95 LEU A CA 1
ATOM 794 C C . LEU A 1 95 ? 9.461 17.386 -4.965 1.00 95.19 95 LEU A C 1
ATOM 796 O O . LEU A 1 95 ? 8.938 16.967 -5.998 1.00 95.19 95 LEU A O 1
ATOM 800 N N . PRO A 1 96 ? 10.747 17.114 -4.676 1.00 93.81 96 PRO A N 1
ATOM 801 C CA . PRO A 1 96 ? 11.562 16.254 -5.525 1.00 93.81 96 PRO A CA 1
ATOM 802 C C . PRO A 1 96 ? 10.974 14.845 -5.668 1.00 93.81 96 PRO A C 1
ATOM 804 O O . PRO A 1 96 ? 10.508 14.247 -4.696 1.00 93.81 96 PRO A O 1
ATOM 807 N N . THR A 1 97 ? 11.069 14.285 -6.875 1.00 92.75 97 THR A N 1
ATOM 808 C CA . THR A 1 97 ? 10.666 12.905 -7.157 1.00 92.75 97 THR A CA 1
ATOM 809 C C . THR A 1 97 ? 11.458 11.923 -6.295 1.00 92.75 97 THR A C 1
ATOM 811 O O . THR A 1 97 ? 12.687 11.972 -6.242 1.00 92.75 97 THR A O 1
ATOM 814 N N . THR A 1 98 ? 10.754 11.005 -5.632 1.00 94.00 98 THR A N 1
ATOM 815 C CA . THR A 1 98 ? 11.385 9.982 -4.783 1.00 94.00 98 THR A CA 1
ATOM 816 C C . THR A 1 98 ? 12.100 8.918 -5.622 1.00 94.00 98 THR A C 1
ATOM 818 O O . THR A 1 98 ? 11.687 8.635 -6.746 1.00 94.00 98 THR A O 1
ATOM 821 N N . ALA A 1 99 ? 13.128 8.267 -5.066 1.00 93.81 99 ALA A N 1
ATOM 822 C CA . ALA A 1 99 ? 13.818 7.160 -5.740 1.00 93.81 99 ALA A CA 1
ATOM 823 C C . ALA A 1 99 ? 12.854 6.017 -6.115 1.00 93.81 99 ALA A C 1
ATOM 825 O O . ALA A 1 99 ? 12.928 5.485 -7.219 1.00 93.81 99 ALA A O 1
ATOM 826 N N . ASN A 1 100 ? 11.898 5.697 -5.234 1.00 92.69 100 ASN A N 1
ATOM 827 C CA . ASN A 1 100 ? 10.848 4.722 -5.528 1.00 92.69 100 ASN A CA 1
ATOM 828 C C . ASN A 1 100 ? 10.018 5.143 -6.753 1.00 92.69 100 ASN A C 1
ATOM 830 O O . ASN A 1 100 ? 9.845 4.350 -7.671 1.00 92.69 100 ASN A O 1
ATOM 834 N N . GLN A 1 101 ? 9.591 6.408 -6.828 1.00 93.69 101 GLN A N 1
ATOM 835 C CA . GLN A 1 101 ? 8.835 6.900 -7.984 1.00 93.69 101 GLN A CA 1
ATOM 836 C C . GLN A 1 101 ? 9.649 6.808 -9.286 1.00 93.69 101 GLN A C 1
ATOM 838 O O . GLN A 1 101 ? 9.119 6.357 -10.292 1.00 93.69 101 GLN A O 1
ATOM 843 N N . GLN A 1 102 ? 10.950 7.118 -9.266 1.00 95.38 102 GLN A N 1
ATOM 844 C CA . GLN A 1 102 ? 11.817 6.982 -10.448 1.00 95.38 102 GLN A CA 1
ATOM 845 C C . GLN A 1 102 ? 11.921 5.531 -10.951 1.00 95.38 102 GLN A C 1
ATOM 847 O O . GLN A 1 102 ? 11.952 5.285 -12.162 1.00 95.38 102 GLN A O 1
ATOM 852 N N . VAL A 1 103 ? 11.961 4.557 -10.033 1.00 92.19 103 VAL A N 1
ATOM 853 C CA . VAL A 1 103 ? 11.936 3.125 -10.377 1.00 92.19 103 VAL A CA 1
ATOM 854 C C . VAL A 1 103 ? 10.607 2.762 -11.042 1.00 92.19 103 VAL A C 1
ATOM 856 O O . VAL A 1 103 ? 10.608 2.102 -12.085 1.00 92.19 103 VAL A O 1
ATOM 859 N N . LEU A 1 104 ? 9.486 3.237 -10.493 1.00 92.88 104 LEU A N 1
ATOM 860 C CA . LEU A 1 104 ? 8.156 3.008 -11.061 1.00 92.88 104 LEU A CA 1
ATOM 861 C C . LEU A 1 104 ? 7.994 3.669 -12.440 1.00 92.88 104 LEU A C 1
ATOM 863 O O . LEU A 1 104 ? 7.466 3.036 -13.354 1.00 92.88 104 LEU A O 1
ATOM 867 N N . ASP A 1 105 ? 8.508 4.885 -12.634 1.00 94.19 105 ASP A N 1
ATOM 868 C CA . ASP A 1 105 ? 8.473 5.602 -13.918 1.00 94.19 105 ASP A CA 1
ATOM 869 C C . ASP A 1 105 ? 9.297 4.873 -14.993 1.00 94.19 105 ASP A C 1
ATOM 871 O O . ASP A 1 105 ? 8.886 4.737 -16.153 1.00 94.19 105 ASP A O 1
ATOM 875 N N . THR A 1 106 ? 10.447 4.325 -14.593 1.00 93.62 106 THR A N 1
ATOM 876 C CA . THR A 1 106 ? 11.286 3.492 -15.462 1.00 93.62 106 THR A CA 1
ATOM 877 C C . THR A 1 106 ? 10.565 2.199 -15.848 1.00 93.62 106 THR A C 1
ATOM 879 O O . THR A 1 106 ? 10.562 1.818 -17.021 1.00 93.62 106 THR A O 1
ATOM 882 N N . ALA A 1 107 ? 9.903 1.534 -14.896 1.00 92.38 107 ALA A N 1
ATOM 883 C CA . ALA A 1 107 ? 9.099 0.341 -15.162 1.00 92.38 107 ALA A CA 1
ATOM 884 C C . ALA A 1 107 ? 7.896 0.643 -16.072 1.00 92.38 107 ALA A C 1
ATOM 886 O O . ALA A 1 107 ? 7.607 -0.128 -16.988 1.00 92.38 107 ALA A O 1
ATOM 887 N N . ALA A 1 108 ? 7.231 1.785 -15.884 1.00 93.88 108 ALA A N 1
ATOM 888 C CA . ALA A 1 108 ? 6.136 2.237 -16.740 1.00 93.88 108 ALA A CA 1
ATOM 889 C C . ALA A 1 108 ? 6.596 2.517 -18.178 1.00 93.88 108 ALA A C 1
ATOM 891 O O . ALA A 1 108 ? 5.861 2.241 -19.124 1.00 93.88 108 ALA A O 1
ATOM 892 N N . THR A 1 109 ? 7.827 2.998 -18.355 1.00 94.56 109 THR A N 1
ATOM 893 C CA . THR A 1 109 ? 8.425 3.207 -19.682 1.00 94.56 109 THR A CA 1
ATOM 894 C C . THR A 1 109 ? 8.818 1.882 -20.341 1.00 94.56 109 THR A C 1
ATOM 896 O O . THR A 1 109 ? 8.538 1.661 -21.518 1.00 94.56 109 THR A O 1
ATOM 899 N N . ASN A 1 110 ? 9.444 0.976 -19.585 1.00 92.50 110 ASN A N 1
ATOM 900 C CA . ASN A 1 110 ? 9.975 -0.282 -20.117 1.00 92.50 110 ASN A CA 1
ATOM 901 C C . ASN A 1 110 ? 8.908 -1.365 -20.315 1.00 92.50 110 ASN A C 1
ATOM 903 O O . ASN A 1 110 ? 9.050 -2.212 -21.192 1.00 92.50 110 ASN A O 1
ATOM 907 N N . THR A 1 111 ? 7.861 -1.372 -19.494 1.00 94.50 111 THR A N 1
ATOM 908 C CA . THR A 1 111 ? 6.810 -2.397 -19.476 1.00 94.50 111 THR A CA 1
ATOM 909 C C . THR A 1 111 ? 5.458 -1.772 -19.112 1.00 94.50 111 THR A C 1
ATOM 911 O O . THR A 1 111 ? 4.918 -2.050 -18.041 1.00 94.50 111 THR A O 1
ATOM 914 N N . PRO A 1 112 ? 4.881 -0.919 -19.976 1.00 93.88 112 PRO A N 1
ATOM 915 C CA . PRO A 1 112 ? 3.732 -0.080 -19.626 1.00 93.88 112 PRO A CA 1
ATOM 916 C C . PRO A 1 112 ? 2.505 -0.874 -19.173 1.00 93.88 112 PRO A C 1
ATOM 918 O O . PRO A 1 112 ? 1.830 -0.466 -18.233 1.00 93.88 112 PRO A O 1
ATOM 921 N N . ILE A 1 113 ? 2.222 -2.020 -19.802 1.00 95.69 113 ILE A N 1
ATOM 922 C CA . ILE A 1 113 ? 1.046 -2.835 -19.465 1.00 95.69 113 ILE A CA 1
ATOM 923 C C . ILE A 1 113 ? 1.268 -3.563 -18.137 1.00 95.69 113 ILE A C 1
ATOM 925 O O . ILE A 1 113 ? 0.400 -3.533 -17.266 1.00 95.69 113 ILE A O 1
ATOM 929 N N . LEU A 1 114 ? 2.439 -4.185 -17.967 1.00 95.12 114 LEU A N 1
ATOM 930 C CA . LEU A 1 114 ? 2.799 -4.879 -16.730 1.00 95.12 114 LEU A CA 1
ATOM 931 C C . LEU A 1 114 ? 2.809 -3.912 -15.543 1.00 95.12 114 LEU A C 1
ATOM 933 O O . LEU A 1 114 ? 2.129 -4.159 -14.552 1.00 95.12 114 LEU A O 1
ATOM 937 N N . ALA A 1 115 ? 3.505 -2.781 -15.681 1.00 94.38 115 ALA A N 1
ATOM 938 C CA . ALA A 1 115 ? 3.597 -1.761 -14.645 1.00 94.38 115 ALA A CA 1
ATOM 939 C C . ALA A 1 115 ? 2.224 -1.164 -14.313 1.00 94.38 115 ALA A C 1
ATOM 941 O O . ALA A 1 115 ? 1.897 -1.016 -13.139 1.00 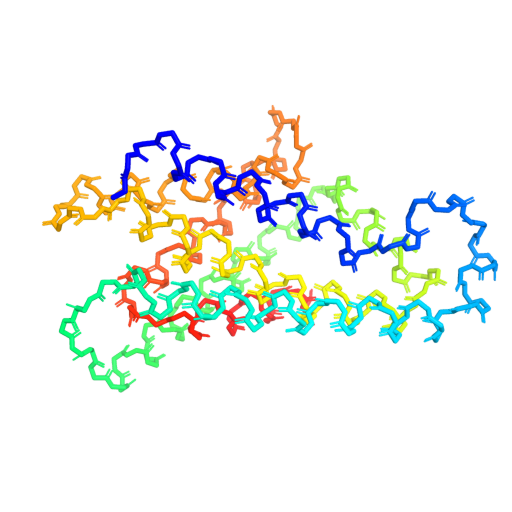94.38 115 ALA A O 1
ATOM 942 N N . ALA A 1 116 ? 1.379 -0.877 -15.313 1.00 94.50 116 ALA A N 1
ATOM 943 C CA . ALA A 1 116 ? 0.028 -0.383 -15.058 1.00 94.50 116 ALA A CA 1
ATOM 944 C C . ALA A 1 116 ? -0.792 -1.369 -14.210 1.00 94.50 116 ALA A C 1
ATOM 946 O O . ALA A 1 116 ? -1.445 -0.957 -13.255 1.00 94.50 116 ALA A O 1
ATOM 947 N N . VAL A 1 117 ? -0.736 -2.668 -14.510 1.00 96.56 117 VAL A N 1
ATOM 948 C CA . VAL A 1 117 ? -1.501 -3.674 -13.759 1.00 96.56 117 VAL A CA 1
ATOM 949 C C . VAL A 1 117 ? -0.897 -3.935 -12.375 1.00 96.56 117 VAL A C 1
ATOM 951 O O . VAL A 1 117 ? -1.630 -3.957 -11.387 1.00 96.56 117 VAL A O 1
ATOM 954 N N . GLN A 1 118 ? 0.422 -4.088 -12.257 1.00 95.00 118 GLN A N 1
ATOM 955 C CA . GLN A 1 118 ? 1.036 -4.390 -10.961 1.00 95.00 118 GLN A CA 1
ATOM 956 C C . GLN A 1 118 ? 1.027 -3.180 -10.025 1.00 95.00 118 GLN A C 1
ATOM 958 O O . GLN A 1 118 ? 0.524 -3.275 -8.908 1.00 95.00 118 GLN A O 1
ATOM 963 N N . VAL A 1 119 ? 1.497 -2.021 -10.487 1.00 94.31 119 VAL A N 1
ATOM 964 C CA . VAL A 1 119 ? 1.690 -0.827 -9.646 1.00 94.31 119 VAL A CA 1
ATOM 965 C C . VAL A 1 119 ? 0.379 -0.086 -9.399 1.00 94.31 119 VAL A C 1
ATOM 967 O O . VAL A 1 119 ? 0.139 0.404 -8.296 1.00 94.31 119 VAL A O 1
ATOM 970 N N . ARG A 1 120 ? -0.492 0.017 -10.412 1.00 94.94 120 ARG A N 1
ATOM 971 C CA . ARG A 1 120 ? -1.702 0.851 -10.310 1.00 94.94 120 ARG A CA 1
ATOM 972 C C . ARG A 1 120 ? -2.955 0.095 -9.890 1.00 94.94 120 ARG A C 1
ATOM 974 O O . ARG A 1 120 ? -3.937 0.746 -9.539 1.00 94.94 120 ARG A O 1
ATOM 981 N N . LEU A 1 121 ? -2.941 -1.241 -9.918 1.00 97.25 121 LEU A N 1
ATOM 982 C CA . LEU A 1 121 ? -4.076 -2.072 -9.509 1.00 97.25 121 LEU A CA 1
ATOM 983 C C . LEU A 1 121 ? -3.727 -3.011 -8.350 1.00 97.25 121 LEU A C 1
ATOM 985 O O . LEU A 1 121 ? -4.333 -2.898 -7.286 1.00 97.25 121 LEU A O 1
ATOM 989 N N . PHE A 1 122 ? -2.788 -3.946 -8.529 1.00 98.06 122 PHE A N 1
ATOM 990 C CA . PHE A 1 122 ? -2.555 -4.985 -7.517 1.00 98.06 122 PHE A CA 1
ATOM 991 C C . PHE A 1 122 ? -1.839 -4.475 -6.266 1.00 98.06 122 PHE A C 1
ATOM 993 O O . PHE A 1 122 ? -2.305 -4.768 -5.162 1.00 98.06 122 PHE A O 1
ATOM 1000 N N . ALA A 1 123 ? -0.766 -3.696 -6.420 1.00 97.38 123 ALA A N 1
ATOM 1001 C CA . ALA A 1 123 ? 0.003 -3.131 -5.314 1.00 97.38 123 ALA A CA 1
ATOM 1002 C C . ALA A 1 123 ? -0.880 -2.386 -4.294 1.00 97.38 123 ALA A C 1
ATOM 1004 O O . ALA A 1 123 ? -0.943 -2.836 -3.148 1.00 97.38 123 ALA A O 1
ATOM 1005 N N . PRO A 1 124 ? -1.672 -1.357 -4.671 1.00 98.19 124 PRO A N 1
ATOM 1006 C CA . PRO A 1 124 ? -2.481 -0.622 -3.700 1.00 98.19 124 PRO A CA 1
ATOM 1007 C C . PRO A 1 124 ? -3.509 -1.514 -2.991 1.00 98.19 124 PRO A C 1
ATOM 1009 O O . PRO A 1 124 ? -3.744 -1.354 -1.795 1.00 98.19 124 PRO A O 1
ATOM 1012 N N . ILE A 1 125 ? -4.094 -2.504 -3.680 1.00 98.75 125 ILE A N 1
ATOM 1013 C CA . ILE A 1 125 ? -5.031 -3.449 -3.055 1.00 98.75 125 ILE A CA 1
ATOM 1014 C C . ILE A 1 125 ? -4.312 -4.296 -2.001 1.00 98.75 125 ILE A C 1
ATOM 1016 O O . ILE A 1 125 ? -4.754 -4.356 -0.851 1.00 98.75 125 ILE A O 1
ATOM 1020 N N . LEU A 1 126 ? -3.225 -4.968 -2.383 1.00 98.75 126 LEU A N 1
ATOM 1021 C CA . LEU A 1 126 ? -2.500 -5.887 -1.504 1.00 98.75 126 LEU A CA 1
ATOM 1022 C C . LEU A 1 126 ? -1.864 -5.154 -0.319 1.00 98.75 126 LEU A C 1
ATOM 1024 O O . LEU A 1 126 ? -1.924 -5.645 0.809 1.00 98.75 126 LEU A O 1
ATOM 1028 N N . GLU A 1 127 ? -1.341 -3.951 -0.536 1.00 98.69 127 GLU A N 1
ATOM 1029 C CA . GLU A 1 127 ? -0.796 -3.107 0.524 1.00 98.69 127 GLU A CA 1
ATOM 1030 C C . GLU A 1 127 ? -1.869 -2.708 1.542 1.00 98.69 127 GLU A C 1
ATOM 1032 O O . GLU A 1 127 ? -1.646 -2.856 2.748 1.00 98.69 127 GLU A O 1
ATOM 1037 N N . GLU A 1 128 ? -3.071 -2.305 1.111 1.00 98.81 128 GLU A N 1
ATOM 1038 C CA . GLU A 1 128 ? -4.166 -2.050 2.055 1.00 98.81 128 GLU A CA 1
ATOM 1039 C C . GLU A 1 128 ? -4.492 -3.289 2.897 1.00 98.81 128 GLU A C 1
ATOM 1041 O O . GLU A 1 128 ? -4.694 -3.180 4.111 1.00 98.81 128 GLU A O 1
ATOM 1046 N N . PHE A 1 129 ? -4.482 -4.486 2.303 1.00 98.69 129 PHE A N 1
ATOM 1047 C CA . PHE A 1 129 ? -4.654 -5.720 3.067 1.00 98.69 129 PHE A CA 1
ATOM 1048 C C . PHE A 1 129 ? -3.531 -5.952 4.077 1.00 98.69 129 PHE A C 1
ATOM 1050 O O . PHE A 1 129 ? -3.832 -6.279 5.224 1.00 98.69 129 PHE A O 1
ATOM 1057 N N . ILE A 1 130 ? -2.265 -5.764 3.703 1.00 98.69 130 ILE A N 1
ATOM 1058 C CA . ILE A 1 130 ? -1.119 -5.947 4.605 1.00 98.69 130 ILE A CA 1
ATOM 1059 C C . ILE A 1 130 ? -1.203 -4.967 5.777 1.00 98.69 130 ILE A C 1
ATOM 1061 O O . ILE A 1 130 ? -1.205 -5.387 6.937 1.00 98.69 130 ILE A O 1
ATOM 1065 N N . PHE A 1 131 ? -1.300 -3.670 5.488 1.00 98.62 131 PHE A N 1
ATOM 1066 C CA . PHE A 1 131 ? -1.155 -2.619 6.491 1.00 98.62 131 PHE A CA 1
ATOM 1067 C C . PHE A 1 131 ? -2.450 -2.367 7.271 1.00 98.62 131 PHE A C 1
ATOM 1069 O O . PHE A 1 131 ? -2.431 -2.294 8.499 1.00 98.62 131 PHE A O 1
ATOM 1076 N N . ARG A 1 132 ? -3.602 -2.280 6.599 1.00 98.12 132 ARG A N 1
ATOM 1077 C CA . ARG A 1 132 ? -4.873 -1.893 7.240 1.00 98.12 132 ARG A CA 1
ATOM 1078 C C . ARG A 1 132 ? -5.677 -3.130 7.608 1.00 98.12 132 ARG A C 1
ATOM 1080 O O . ARG A 1 132 ? -6.065 -3.316 8.762 1.00 98.12 132 ARG A O 1
ATOM 1087 N N . GLY A 1 133 ? -5.879 -4.022 6.643 1.00 97.44 133 GLY A N 1
ATOM 1088 C CA . GLY A 1 133 ? -6.642 -5.249 6.845 1.00 97.44 133 GLY A CA 1
ATOM 1089 C C . GLY A 1 133 ? -6.021 -6.147 7.916 1.00 97.44 133 GLY A C 1
ATOM 1090 O O . GLY A 1 133 ? -6.698 -6.561 8.855 1.00 97.44 133 GLY A O 1
ATOM 1091 N N . ILE A 1 134 ? -4.726 -6.431 7.818 1.00 97.94 134 ILE A N 1
ATOM 1092 C CA . ILE A 1 134 ? -4.078 -7.464 8.622 1.00 97.94 134 ILE A CA 1
ATOM 1093 C C . ILE A 1 134 ? -3.293 -6.855 9.778 1.00 97.94 134 ILE A C 1
ATOM 1095 O O . ILE A 1 134 ? -3.588 -7.172 10.930 1.00 97.94 134 ILE A O 1
ATOM 1099 N N . PHE A 1 135 ? -2.346 -5.956 9.517 1.00 98.06 135 PHE A N 1
ATOM 1100 C CA . PHE A 1 135 ? -1.486 -5.403 10.562 1.00 98.06 135 PHE A CA 1
ATOM 1101 C C . PHE A 1 135 ? -2.279 -4.664 11.653 1.00 98.06 135 PHE A C 1
ATOM 1103 O O . PHE A 1 135 ? -2.170 -5.030 12.830 1.00 98.06 135 PHE A O 1
ATOM 1110 N N . MET A 1 136 ? -3.147 -3.708 11.293 1.00 97.25 136 MET A N 1
ATOM 1111 C CA . MET A 1 136 ? -3.958 -2.986 12.290 1.00 97.25 136 MET A CA 1
ATOM 1112 C C . MET A 1 136 ? -4.831 -3.941 13.127 1.00 97.25 136 MET A C 1
ATOM 1114 O O . MET A 1 136 ? -4.870 -3.829 14.352 1.00 97.25 136 MET A O 1
ATOM 1118 N N . ASN A 1 137 ? -5.467 -4.946 12.507 1.00 96.00 137 ASN A N 1
ATOM 1119 C CA . ASN A 1 137 ? -6.330 -5.896 13.226 1.00 96.00 137 ASN A CA 1
ATOM 1120 C C . ASN A 1 137 ? -5.559 -6.963 14.026 1.00 96.00 137 ASN A C 1
ATOM 1122 O O . ASN A 1 137 ? -6.098 -7.499 14.993 1.00 96.00 137 ASN A O 1
ATOM 1126 N N . LEU A 1 138 ? -4.310 -7.282 13.671 1.00 95.31 138 LEU A N 1
ATOM 1127 C CA . LEU A 1 138 ? -3.488 -8.236 14.422 1.00 95.31 138 LEU A CA 1
ATOM 1128 C C . LEU A 1 138 ? -2.877 -7.620 15.680 1.00 95.31 138 LEU A C 1
ATOM 1130 O O . LEU A 1 138 ? -2.820 -8.295 16.718 1.00 95.31 138 LEU A O 1
ATOM 1134 N N . PHE A 1 139 ? -2.374 -6.387 15.594 1.00 95.88 139 PHE A N 1
ATOM 1135 C CA . PHE A 1 139 ? -1.562 -5.783 16.656 1.00 95.88 139 PHE A CA 1
ATOM 1136 C C . PHE A 1 139 ? -2.334 -4.798 17.538 1.00 95.88 139 PHE A C 1
ATOM 1138 O O . PHE A 1 139 ? -2.010 -4.689 18.720 1.00 95.88 139 PHE A O 1
ATOM 1145 N N . PHE A 1 140 ? -3.397 -4.172 17.027 1.00 94.62 140 PHE A N 1
ATOM 1146 C CA . PHE A 1 140 ? -4.147 -3.132 17.738 1.00 94.62 140 PHE A CA 1
ATOM 1147 C C . PHE A 1 140 ? -5.604 -3.548 17.958 1.00 94.62 140 PHE A C 1
ATOM 1149 O O . PHE A 1 140 ? -6.544 -3.016 17.373 1.00 94.62 140 PHE A O 1
ATOM 1156 N N . THR A 1 141 ? -5.796 -4.538 18.833 1.00 89.94 141 THR A N 1
ATOM 1157 C CA . THR A 1 141 ? -7.117 -5.132 19.113 1.00 89.94 141 THR A CA 1
ATOM 1158 C C . THR A 1 141 ? -7.909 -4.432 20.214 1.00 89.94 141 THR A C 1
ATOM 1160 O O . THR A 1 141 ? -9.026 -4.841 20.515 1.00 89.94 141 THR A O 1
ATOM 1163 N N . LYS A 1 142 ? -7.323 -3.435 20.884 1.00 88.44 142 LYS A N 1
ATOM 1164 C CA . LYS A 1 142 ? -7.977 -2.729 21.988 1.00 88.44 142 LYS A CA 1
ATOM 1165 C C . LYS A 1 142 ? -8.795 -1.564 21.439 1.00 88.44 142 LYS A C 1
ATOM 1167 O O . LYS A 1 142 ? -8.286 -0.773 20.650 1.00 88.44 142 LYS A O 1
ATOM 1172 N N . ASN A 1 143 ? -10.027 -1.418 21.919 1.00 85.75 143 ASN A N 1
ATOM 1173 C CA . ASN A 1 143 ? -10.879 -0.282 21.582 1.00 85.75 143 ASN A CA 1
ATOM 1174 C C . ASN A 1 143 ? -10.594 0.907 22.518 1.00 85.75 143 ASN A C 1
ATOM 1176 O O . ASN A 1 143 ? -11.398 1.242 23.382 1.00 85.75 143 ASN A O 1
ATOM 1180 N N . THR A 1 144 ? -9.395 1.484 22.413 1.00 93.19 144 THR A N 1
ATOM 1181 C CA . THR A 1 144 ? -9.000 2.688 23.161 1.00 93.19 144 THR A CA 1
ATOM 1182 C C . THR A 1 144 ? -8.429 3.734 22.214 1.00 93.19 144 THR A C 1
ATOM 1184 O O . THR A 1 144 ? -7.803 3.385 21.213 1.00 93.19 144 THR A O 1
ATOM 1187 N N . ASN A 1 145 ? -8.573 5.016 22.561 1.00 92.88 145 ASN A N 1
ATOM 1188 C CA . ASN A 1 145 ? -8.037 6.122 21.757 1.00 92.88 145 ASN A CA 1
ATOM 1189 C C . ASN A 1 145 ? -6.522 5.996 21.536 1.00 92.88 145 ASN A C 1
ATOM 1191 O O . ASN A 1 145 ? -6.033 6.248 20.440 1.00 92.88 145 ASN A O 1
ATOM 1195 N N . PHE A 1 146 ? -5.785 5.529 22.549 1.00 95.38 146 PHE A N 1
ATOM 1196 C CA . PHE A 1 146 ? -4.349 5.278 22.424 1.00 95.38 146 PHE A CA 1
ATOM 1197 C C . PHE A 1 146 ? -4.043 4.143 21.435 1.00 95.38 146 PHE A C 1
ATOM 1199 O O . PHE A 1 146 ? -3.185 4.293 20.572 1.00 95.38 146 PHE A O 1
ATOM 1206 N N . SER A 1 147 ? -4.780 3.026 21.503 1.00 94.50 147 SER A N 1
ATOM 1207 C CA . SER A 1 147 ? -4.611 1.913 20.558 1.00 94.50 147 SER A CA 1
ATOM 1208 C C . SER A 1 147 ? -4.963 2.330 19.129 1.00 94.50 147 SER A C 1
ATOM 1210 O O . SER A 1 147 ? -4.259 1.953 18.199 1.00 94.50 147 SER A O 1
ATOM 1212 N N . ALA A 1 148 ? -6.011 3.138 18.953 1.00 94.69 148 ALA A N 1
ATOM 1213 C CA . ALA A 1 148 ? -6.394 3.704 17.664 1.00 94.69 148 ALA A CA 1
ATOM 1214 C C . ALA A 1 148 ? -5.295 4.599 17.077 1.00 94.69 148 ALA A C 1
ATOM 1216 O O . ALA A 1 148 ? -4.874 4.390 15.938 1.00 94.69 148 ALA A O 1
ATOM 1217 N N . PHE A 1 149 ? -4.788 5.543 17.875 1.00 97.38 149 PHE A N 1
ATOM 1218 C CA . PHE A 1 149 ? -3.693 6.425 17.480 1.00 97.38 149 PHE A CA 1
ATOM 1219 C C . PHE A 1 149 ? -2.444 5.629 17.088 1.00 97.38 149 PHE A C 1
ATOM 1221 O O . PHE A 1 149 ? -1.938 5.792 15.978 1.00 97.38 149 PHE A O 1
ATOM 1228 N N . CYS A 1 150 ? -1.986 4.711 17.947 1.00 97.94 150 CYS A N 1
ATOM 1229 C CA . CYS A 1 150 ? -0.825 3.872 17.653 1.00 97.94 150 CYS A CA 1
ATOM 1230 C C . CYS A 1 150 ? -1.040 3.009 16.406 1.00 97.94 150 CYS A C 1
ATOM 1232 O O . CYS A 1 150 ? -0.113 2.848 15.617 1.00 97.94 150 CYS A O 1
ATOM 1234 N N . SER A 1 151 ? -2.254 2.488 16.201 1.00 97.38 151 SER A N 1
ATOM 1235 C CA . SER A 1 151 ? -2.586 1.689 15.024 1.00 97.38 151 SER A CA 1
ATOM 1236 C C . SER A 1 151 ? -2.414 2.477 13.732 1.00 97.38 151 SER A C 1
ATOM 1238 O O . SER A 1 151 ? -1.831 1.951 12.790 1.00 97.38 151 SER A O 1
ATOM 1240 N N . ILE A 1 152 ? -2.915 3.713 13.677 1.00 98.50 152 ILE A N 1
ATOM 1241 C CA . ILE A 1 152 ? -2.793 4.577 12.496 1.00 98.50 152 ILE A CA 1
ATOM 1242 C C . ILE A 1 152 ? -1.336 4.999 12.318 1.00 98.50 152 ILE A C 1
ATOM 1244 O O . ILE A 1 152 ? -0.772 4.816 11.240 1.00 98.50 152 ILE A O 1
ATOM 1248 N N . PHE A 1 153 ? -0.715 5.516 13.381 1.00 98.62 153 PHE A N 1
ATOM 1249 C CA . PHE A 1 153 ? 0.629 6.080 13.326 1.00 98.62 153 PHE A CA 1
ATOM 1250 C C . PHE A 1 153 ? 1.676 5.036 12.923 1.00 98.62 153 PHE A C 1
ATOM 1252 O O . PHE A 1 153 ? 2.425 5.248 11.971 1.00 98.62 153 PHE A O 1
ATOM 1259 N N . ILE A 1 154 ? 1.696 3.881 13.596 1.00 98.50 154 ILE A N 1
ATOM 1260 C CA . ILE A 1 154 ? 2.677 2.824 13.321 1.00 98.50 154 ILE A CA 1
ATOM 1261 C C . ILE A 1 154 ? 2.399 2.182 11.960 1.00 98.50 154 ILE A C 1
ATOM 1263 O O . ILE A 1 154 ? 3.341 1.923 11.218 1.00 98.50 154 ILE A O 1
ATOM 1267 N N . SER A 1 155 ? 1.130 1.968 11.589 1.00 98.50 155 SER A N 1
ATOM 1268 C CA . SER A 1 155 ? 0.801 1.431 10.263 1.00 98.50 155 SER A CA 1
ATOM 1269 C C . SER A 1 155 ? 1.272 2.355 9.142 1.00 98.50 155 SER A C 1
ATOM 1271 O O . SER A 1 155 ? 1.825 1.864 8.163 1.00 98.50 155 SER A O 1
ATOM 1273 N N . GLY A 1 156 ? 1.056 3.669 9.261 1.00 98.69 156 GLY A N 1
ATOM 1274 C CA . GLY A 1 156 ? 1.498 4.618 8.239 1.00 98.69 156 GLY A CA 1
ATOM 1275 C C . GLY A 1 156 ? 3.014 4.794 8.212 1.00 98.69 156 GLY A C 1
ATOM 1276 O O . GLY A 1 156 ? 3.590 4.846 7.133 1.00 98.69 156 GLY A O 1
ATOM 1277 N N . PHE A 1 157 ? 3.678 4.770 9.370 1.00 98.62 157 PHE A N 1
ATOM 1278 C CA . PHE A 1 157 ? 5.140 4.802 9.418 1.00 98.62 157 PHE A CA 1
ATOM 1279 C C . PHE A 1 157 ? 5.763 3.556 8.773 1.00 98.62 157 PHE A C 1
ATOM 1281 O O . PHE A 1 157 ? 6.692 3.675 7.985 1.00 98.62 157 PHE A O 1
ATOM 1288 N N . LEU A 1 158 ? 5.236 2.356 9.058 1.00 98.25 158 LEU A N 1
ATOM 1289 C CA . LEU A 1 158 ? 5.699 1.119 8.417 1.00 98.25 158 LEU A CA 1
ATOM 1290 C C . LEU A 1 158 ? 5.438 1.117 6.910 1.00 98.25 158 LEU A C 1
ATOM 1292 O O . LEU A 1 158 ? 6.280 0.630 6.162 1.00 98.25 158 LEU A O 1
ATOM 1296 N N . PHE A 1 159 ? 4.300 1.669 6.478 1.00 98.50 159 PHE A N 1
ATOM 1297 C CA . PHE A 1 159 ? 4.013 1.882 5.063 1.00 98.50 159 PHE A CA 1
ATOM 1298 C C . PHE A 1 159 ? 5.108 2.744 4.429 1.00 98.50 159 PHE A C 1
ATOM 1300 O O . PHE A 1 159 ? 5.741 2.301 3.477 1.00 98.50 159 PHE A O 1
ATOM 1307 N N . GLY A 1 160 ? 5.415 3.911 5.004 1.00 98.19 160 GLY A N 1
ATOM 1308 C CA . GLY A 1 160 ? 6.469 4.776 4.477 1.00 98.19 160 GLY A CA 1
ATOM 1309 C C . GLY A 1 160 ? 7.859 4.148 4.508 1.00 98.19 160 GLY A C 1
ATOM 1310 O O . GLY A 1 160 ? 8.592 4.221 3.526 1.00 98.19 160 GLY A O 1
ATOM 1311 N N . PHE A 1 161 ? 8.204 3.466 5.598 1.00 97.88 161 PHE A N 1
ATOM 1312 C CA . PHE A 1 161 ? 9.510 2.832 5.750 1.00 97.88 161 PHE A CA 1
ATOM 1313 C C . PHE A 1 161 ? 9.747 1.717 4.731 1.00 97.88 161 PHE A C 1
ATOM 1315 O O . 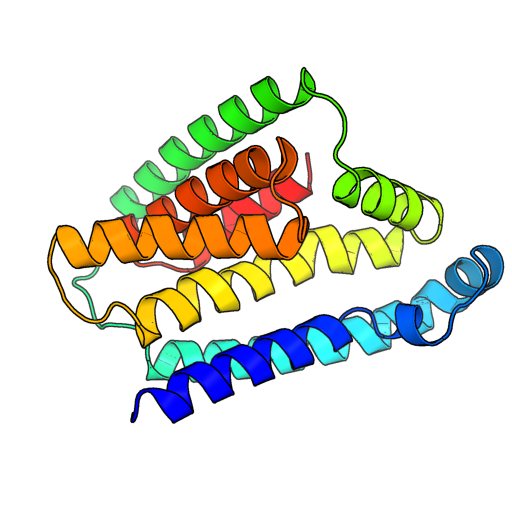PHE A 1 161 ? 10.849 1.615 4.205 1.00 97.88 161 PHE A O 1
ATOM 1322 N N . LEU A 1 162 ? 8.730 0.915 4.405 1.00 95.94 162 LEU A N 1
ATOM 1323 C CA . LEU A 1 162 ? 8.863 -0.151 3.406 1.00 95.94 162 LEU A CA 1
ATOM 1324 C C . LEU A 1 162 ? 8.918 0.360 1.956 1.00 95.94 162 LEU A C 1
ATOM 1326 O O . LEU A 1 162 ? 9.308 -0.405 1.081 1.00 95.94 162 LEU A O 1
ATOM 1330 N N . HIS A 1 163 ? 8.580 1.628 1.704 1.00 95.06 163 HIS A N 1
ATOM 1331 C CA . HIS A 1 163 ? 8.729 2.254 0.384 1.00 95.06 163 HIS A CA 1
ATOM 1332 C C . HIS A 1 163 ? 10.119 2.853 0.154 1.00 95.06 163 HIS A C 1
ATOM 1334 O O . HIS A 1 163 ? 10.525 3.032 -0.992 1.00 95.06 163 HIS A O 1
ATOM 1340 N N . THR A 1 164 ? 10.844 3.201 1.221 1.00 93.50 164 THR A N 1
ATOM 1341 C CA . THR A 1 164 ? 12.124 3.914 1.094 1.00 93.50 164 THR A CA 1
ATOM 1342 C C . THR A 1 164 ? 13.304 3.158 1.677 1.00 93.50 164 THR A C 1
ATOM 1344 O O . THR A 1 164 ? 14.400 3.290 1.156 1.00 93.50 164 THR A O 1
ATOM 1347 N N . PHE A 1 165 ? 13.119 2.401 2.764 1.00 92.75 165 PHE A N 1
ATOM 1348 C CA . PHE A 1 165 ? 14.193 1.847 3.602 1.00 92.75 165 PHE A CA 1
ATOM 1349 C C . PHE A 1 165 ? 15.233 2.889 4.067 1.00 92.75 165 PHE A C 1
ATOM 1351 O O . PHE A 1 165 ? 16.333 2.541 4.504 1.00 92.75 165 PHE A O 1
ATOM 1358 N N . HIS A 1 166 ? 14.872 4.175 4.029 1.00 92.06 166 HIS A N 1
ATOM 1359 C CA . HIS A 1 166 ? 15.735 5.311 4.342 1.00 92.06 166 HIS A CA 1
ATOM 1360 C C . HIS A 1 166 ? 15.001 6.317 5.235 1.00 92.06 166 HIS A C 1
ATOM 1362 O O . HIS A 1 166 ? 13.787 6.481 5.139 1.00 92.06 166 HIS A O 1
ATOM 1368 N N . LEU A 1 167 ? 15.740 6.994 6.119 1.00 93.12 167 LEU A N 1
ATOM 1369 C CA . LEU A 1 167 ? 15.208 8.035 7.006 1.00 93.12 167 LEU A CA 1
ATOM 1370 C C . LEU A 1 167 ? 15.355 9.418 6.354 1.00 93.12 167 LEU A C 1
ATOM 1372 O O . LEU A 1 167 ? 16.167 10.232 6.788 1.00 93.12 167 LEU A O 1
ATOM 1376 N N . ASP A 1 168 ? 14.599 9.661 5.286 1.00 93.94 168 ASP A N 1
ATOM 1377 C CA . ASP A 1 168 ? 14.666 10.879 4.472 1.00 93.94 168 ASP A CA 1
ATOM 1378 C C . ASP A 1 168 ? 13.287 11.548 4.288 1.00 93.94 168 ASP A C 1
ATOM 1380 O O . ASP A 1 168 ? 12.294 11.183 4.923 1.00 93.94 168 ASP A O 1
ATOM 1384 N N . LEU A 1 169 ? 13.214 12.568 3.425 1.00 94.88 169 LEU A N 1
ATOM 1385 C CA . LEU A 1 169 ? 11.953 13.248 3.116 1.00 94.88 169 LEU A CA 1
ATOM 1386 C C . LEU A 1 169 ? 10.916 12.291 2.505 1.00 94.88 169 LEU A C 1
ATOM 1388 O O . LEU A 1 169 ? 9.727 12.414 2.804 1.00 94.88 169 LEU A O 1
ATOM 1392 N N . ALA A 1 170 ? 11.350 11.317 1.699 1.00 95.75 170 ALA A N 1
ATOM 1393 C CA . ALA A 1 170 ? 10.451 10.360 1.067 1.00 95.75 170 ALA A CA 1
ATOM 1394 C C . ALA A 1 170 ? 9.740 9.489 2.115 1.00 95.75 170 ALA A C 1
ATOM 1396 O O . ALA A 1 170 ? 8.539 9.251 1.984 1.00 95.75 170 ALA A O 1
ATOM 1397 N N . LEU A 1 171 ? 10.422 9.096 3.200 1.00 97.62 171 LEU A N 1
ATOM 1398 C CA . LEU A 1 171 ? 9.784 8.387 4.317 1.00 97.62 171 LEU A CA 1
ATOM 1399 C C . LEU A 1 171 ? 8.604 9.179 4.880 1.00 97.62 171 LEU A C 1
ATOM 1401 O O . LEU A 1 171 ? 7.541 8.608 5.128 1.00 97.62 171 LEU A O 1
ATOM 1405 N N . ILE A 1 172 ? 8.779 10.485 5.082 1.00 97.50 172 ILE A N 1
ATOM 1406 C CA . ILE A 1 172 ? 7.721 11.356 5.602 1.00 97.50 172 ILE A CA 1
ATOM 1407 C C . ILE A 1 172 ? 6.578 11.449 4.585 1.00 97.50 172 ILE A C 1
ATOM 1409 O O . ILE A 1 172 ? 5.421 11.290 4.969 1.00 97.50 172 ILE A O 1
ATOM 1413 N N . MET A 1 173 ? 6.888 11.630 3.296 1.00 97.56 173 MET A N 1
ATOM 1414 C CA . MET A 1 173 ? 5.886 11.696 2.225 1.00 97.56 173 MET A CA 1
ATOM 1415 C C . MET A 1 173 ? 5.023 10.428 2.175 1.00 97.56 173 MET A C 1
ATOM 1417 O O . MET A 1 173 ? 3.799 10.508 2.301 1.00 97.56 173 MET A O 1
ATOM 1421 N N . TYR A 1 174 ? 5.642 9.247 2.085 1.00 97.94 174 TYR A N 1
ATOM 1422 C CA . TYR A 1 174 ? 4.901 7.984 2.074 1.00 97.94 174 TYR A CA 1
ATOM 1423 C C . TYR A 1 174 ? 4.199 7.718 3.412 1.00 97.94 174 TYR A C 1
ATOM 1425 O O . TYR A 1 174 ? 3.080 7.207 3.417 1.00 97.94 174 TYR A O 1
ATOM 1433 N N . SER A 1 175 ? 4.782 8.111 4.552 1.00 98.56 175 SER A N 1
ATOM 1434 C CA . SER A 1 175 ? 4.123 7.965 5.859 1.00 98.56 175 SER A CA 1
ATOM 1435 C C . SER A 1 175 ? 2.857 8.811 5.972 1.00 98.56 175 SER A C 1
ATOM 1437 O O . SER A 1 175 ? 1.878 8.339 6.546 1.00 98.56 175 SER A O 1
ATOM 1439 N N . ILE A 1 176 ? 2.828 10.017 5.393 1.00 98.56 176 ILE A N 1
ATOM 1440 C CA . ILE A 1 176 ? 1.636 10.879 5.363 1.00 98.56 176 ILE A CA 1
ATOM 1441 C C . ILE A 1 176 ? 0.496 10.207 4.587 1.00 98.56 176 ILE A C 1
ATOM 1443 O O . ILE A 1 176 ? -0.625 10.133 5.098 1.00 98.56 176 ILE A O 1
ATOM 1447 N N . ILE A 1 177 ? 0.777 9.653 3.401 1.00 98.38 177 ILE A N 1
ATOM 1448 C CA . ILE A 1 177 ? -0.200 8.840 2.651 1.00 98.38 177 ILE A CA 1
ATOM 1449 C C . ILE A 1 177 ? -0.621 7.622 3.485 1.00 98.38 177 ILE A C 1
ATOM 1451 O O . ILE A 1 177 ? -1.809 7.318 3.629 1.00 98.38 177 ILE A O 1
ATOM 1455 N N . GLY A 1 178 ? 0.358 6.984 4.128 1.00 98.69 178 GLY A N 1
ATOM 1456 C CA . GLY A 1 178 ? 0.196 5.895 5.077 1.00 98.69 178 GLY A CA 1
ATOM 1457 C C . GLY A 1 178 ? -0.847 6.183 6.163 1.00 98.69 178 GLY A C 1
ATOM 1458 O O . GLY A 1 178 ? -1.793 5.405 6.349 1.00 98.69 178 GLY A O 1
ATOM 1459 N N . TRP A 1 179 ? -0.683 7.309 6.860 1.00 98.81 179 TRP A N 1
ATOM 1460 C CA . TRP A 1 179 ? -1.547 7.788 7.939 1.00 98.81 179 TRP A CA 1
ATOM 1461 C C . TRP A 1 179 ? -2.927 8.202 7.442 1.00 98.81 179 TRP A C 1
ATOM 1463 O O . TRP A 1 179 ? -3.917 7.908 8.118 1.00 98.81 179 TRP A O 1
ATOM 1473 N N . LEU A 1 180 ? -3.020 8.826 6.264 1.00 98.75 180 LEU A N 1
ATOM 1474 C CA . LEU A 1 180 ? -4.302 9.169 5.653 1.00 98.75 180 LEU A CA 1
ATOM 1475 C C . LEU A 1 180 ? -5.138 7.911 5.415 1.00 98.75 180 LEU A C 1
ATOM 1477 O O . LEU A 1 180 ? -6.256 7.804 5.917 1.00 98.75 180 LEU A O 1
ATOM 1481 N N . LEU A 1 181 ? -4.580 6.920 4.722 1.00 98.81 181 LEU A N 1
ATOM 1482 C CA . LEU A 1 181 ? -5.272 5.667 4.409 1.00 98.81 181 LEU A CA 1
ATOM 1483 C C . LEU A 1 181 ? -5.572 4.845 5.677 1.00 98.81 181 LEU A C 1
ATOM 1485 O O . LEU A 1 181 ? -6.654 4.270 5.814 1.00 98.81 181 LEU A O 1
ATOM 1489 N N . GLY A 1 182 ? -4.656 4.845 6.655 1.00 98.50 182 GLY A N 1
ATOM 1490 C CA . GLY A 1 182 ? -4.894 4.255 7.977 1.00 98.50 182 GLY A CA 1
ATOM 1491 C C . GLY A 1 182 ? -6.068 4.909 8.715 1.00 98.50 182 GLY A C 1
ATOM 1492 O O . GLY A 1 182 ? -6.891 4.213 9.315 1.00 98.50 182 GLY A O 1
ATOM 1493 N N . SER A 1 183 ? -6.195 6.234 8.616 1.00 98.50 183 SER A N 1
ATOM 1494 C CA . SER A 1 183 ? -7.316 6.992 9.180 1.00 98.50 183 SER A CA 1
ATOM 1495 C C . SER A 1 183 ? -8.625 6.660 8.471 1.00 98.50 183 SER A C 1
ATOM 1497 O O . SER A 1 183 ? -9.618 6.387 9.143 1.00 98.50 183 SER A O 1
ATOM 1499 N N . VAL A 1 184 ? -8.624 6.593 7.134 1.00 98.25 184 VAL A N 1
ATOM 1500 C CA . VAL A 1 184 ? -9.797 6.173 6.349 1.00 98.25 184 VAL A CA 1
ATOM 1501 C C . VAL A 1 184 ? -10.291 4.821 6.844 1.00 98.25 184 VAL A C 1
ATOM 1503 O O . VAL A 1 184 ? -11.447 4.714 7.243 1.00 98.25 184 VAL A O 1
ATOM 1506 N N . TYR A 1 185 ? -9.417 3.811 6.899 1.00 97.81 185 TYR A N 1
ATOM 1507 C CA . TYR A 1 185 ? -9.790 2.485 7.390 1.00 97.81 185 TYR A CA 1
ATOM 1508 C C . TYR A 1 185 ? -10.342 2.528 8.820 1.00 97.81 185 TYR A C 1
ATOM 1510 O O . TYR A 1 185 ? -11.368 1.910 9.122 1.00 97.81 185 TYR A O 1
ATOM 1518 N N . TYR A 1 186 ? -9.678 3.271 9.709 1.00 96.12 186 TYR A N 1
ATOM 1519 C CA . TYR A 1 186 ? -10.092 3.380 11.100 1.00 96.12 186 TYR A CA 1
ATOM 1520 C C . TYR A 1 186 ? -11.481 4.013 11.249 1.00 96.12 186 TYR A C 1
ATOM 1522 O O . TYR A 1 186 ? -12.272 3.515 12.052 1.00 96.12 186 TYR A O 1
ATOM 1530 N N . TYR A 1 187 ? -11.790 5.071 10.499 1.00 95.88 187 TYR A N 1
ATOM 1531 C CA . TYR A 1 187 ? -13.061 5.785 10.617 1.00 95.88 187 TYR A CA 1
ATOM 1532 C C . TYR A 1 187 ? -14.193 5.158 9.808 1.00 95.88 187 TYR A C 1
ATOM 1534 O O . TYR A 1 187 ? -15.336 5.276 10.227 1.00 95.88 187 TYR A O 1
ATOM 1542 N N . THR A 1 188 ? -13.922 4.480 8.688 1.00 95.94 188 THR A N 1
ATOM 1543 C CA . THR A 1 188 ? -14.969 3.825 7.881 1.00 95.94 188 THR A CA 1
ATOM 1544 C C . THR A 1 188 ? -15.223 2.376 8.287 1.00 95.94 188 THR A C 1
ATOM 1546 O O . THR A 1 188 ? -16.276 1.829 7.949 1.00 95.94 188 THR A O 1
ATOM 1549 N N . LYS A 1 189 ? -14.269 1.746 8.993 1.00 94.62 189 LYS A N 1
ATOM 1550 C CA . LYS A 1 189 ? -14.260 0.308 9.324 1.00 94.62 189 LYS A CA 1
ATOM 1551 C C . LYS A 1 189 ? -14.473 -0.574 8.089 1.00 94.62 189 LYS A C 1
ATOM 1553 O O . LYS A 1 189 ? -15.105 -1.627 8.164 1.00 94.62 189 LYS A O 1
ATOM 1558 N N . ASP A 1 190 ? -13.992 -0.120 6.935 1.00 95.81 190 ASP A N 1
ATOM 1559 C CA . ASP A 1 190 ? -14.239 -0.755 5.648 1.00 95.81 190 ASP A CA 1
ATOM 1560 C C . ASP A 1 190 ? -12.981 -0.689 4.791 1.00 95.81 190 ASP A C 1
ATOM 1562 O O . ASP A 1 190 ? -12.547 0.394 4.406 1.00 95.81 190 ASP A O 1
ATOM 1566 N N . ILE A 1 191 ? -12.397 -1.851 4.492 1.00 97.38 191 ILE A N 1
ATOM 1567 C CA . ILE A 1 191 ? -11.145 -1.949 3.731 1.00 97.38 191 ILE A CA 1
ATOM 1568 C C . ILE A 1 191 ? -11.285 -1.430 2.296 1.00 97.38 191 ILE A C 1
ATOM 1570 O O . ILE A 1 191 ? -10.308 -1.008 1.692 1.00 97.38 191 ILE A O 1
ATOM 1574 N N . ARG A 1 192 ? -12.508 -1.384 1.756 1.00 97.56 192 ARG A N 1
ATOM 1575 C CA . ARG A 1 192 ? -12.760 -0.887 0.397 1.00 97.56 192 ARG A CA 1
ATOM 1576 C C . ARG A 1 192 ? -12.531 0.620 0.284 1.00 97.56 192 ARG A C 1
ATOM 1578 O O . ARG A 1 192 ? -12.100 1.086 -0.761 1.00 97.56 192 ARG A O 1
ATOM 1585 N N . CYS A 1 193 ? -12.797 1.374 1.350 1.00 98.19 193 CYS A N 1
ATOM 1586 C CA . CYS A 1 193 ? -12.643 2.828 1.370 1.00 98.19 193 CYS A CA 1
ATOM 1587 C C . CYS A 1 193 ? -11.190 3.289 1.141 1.00 98.19 193 CYS A C 1
ATOM 1589 O O . CYS A 1 193 ? -10.981 4.075 0.217 1.00 98.19 193 CYS A O 1
ATOM 1591 N N . PRO A 1 194 ? -10.181 2.823 1.908 1.00 98.62 194 PRO A N 1
ATOM 1592 C CA . PRO A 1 194 ? -8.797 3.186 1.628 1.00 98.62 194 PRO A CA 1
ATOM 1593 C C . PRO A 1 194 ? -8.305 2.584 0.305 1.00 98.62 194 PRO A C 1
ATOM 1595 O O . PRO A 1 194 ? -7.567 3.266 -0.390 1.00 98.62 194 PRO A O 1
ATOM 1598 N N . ILE A 1 195 ? -8.768 1.390 -0.108 1.00 98.75 195 ILE A N 1
ATOM 1599 C CA . ILE A 1 195 ? -8.407 0.804 -1.417 1.00 98.75 195 ILE A CA 1
ATOM 1600 C C . ILE A 1 195 ? -8.790 1.746 -2.561 1.00 98.75 195 ILE A C 1
ATOM 1602 O O . ILE A 1 195 ? -7.976 1.995 -3.440 1.00 98.75 195 ILE A O 1
ATOM 1606 N N . VAL A 1 196 ? -10.006 2.300 -2.550 1.00 98.50 196 VAL A N 1
ATOM 1607 C CA . VAL A 1 196 ? -10.459 3.229 -3.599 1.00 98.50 196 VAL A CA 1
ATOM 1608 C C . VAL A 1 196 ? -9.599 4.494 -3.637 1.00 98.50 196 VAL A C 1
ATOM 1610 O O . VAL A 1 196 ? -9.236 4.946 -4.719 1.00 98.50 196 VAL A O 1
ATOM 1613 N N . ILE A 1 197 ? -9.252 5.058 -2.476 1.00 98.69 197 ILE A N 1
ATOM 1614 C CA . ILE A 1 197 ? -8.402 6.257 -2.410 1.00 98.69 197 ILE A CA 1
ATOM 1615 C C . ILE A 1 197 ? -6.976 5.936 -2.872 1.00 98.69 197 ILE A C 1
ATOM 1617 O O . ILE A 1 197 ? -6.397 6.709 -3.625 1.00 98.69 197 ILE A O 1
ATOM 1621 N N . HIS A 1 198 ? -6.418 4.797 -2.468 1.00 98.56 198 HIS A N 1
ATOM 1622 C CA . HIS A 1 198 ? -5.067 4.397 -2.851 1.00 98.56 198 HIS A CA 1
ATOM 1623 C C . HIS A 1 198 ? -4.972 4.083 -4.352 1.00 98.56 198 HIS A C 1
ATOM 1625 O O . HIS A 1 198 ? -4.057 4.552 -5.022 1.00 98.56 198 HIS A O 1
ATOM 1631 N N . LEU A 1 199 ? -5.969 3.387 -4.912 1.00 98.38 199 LEU A N 1
ATOM 1632 C CA . LEU A 1 199 ? -6.093 3.202 -6.359 1.00 98.38 199 LEU A CA 1
ATOM 1633 C C . LEU A 1 199 ? -6.142 4.549 -7.080 1.00 98.38 199 LEU A C 1
ATOM 1635 O O . LEU A 1 199 ? -5.437 4.721 -8.065 1.00 98.38 199 LEU A O 1
ATOM 1639 N N . LEU A 1 200 ? -6.929 5.514 -6.595 1.00 97.88 200 LEU A N 1
ATOM 1640 C CA . LEU A 1 200 ? -6.970 6.846 -7.195 1.00 97.88 200 LEU A CA 1
ATOM 1641 C C . LEU A 1 200 ? -5.583 7.501 -7.199 1.00 97.88 200 LEU A C 1
ATOM 1643 O O . LEU A 1 200 ? -5.153 7.959 -8.250 1.00 97.88 200 LEU A O 1
ATOM 1647 N N . LEU A 1 201 ? -4.886 7.505 -6.059 1.00 97.00 201 LEU A N 1
ATOM 1648 C CA . LEU A 1 201 ? -3.557 8.111 -5.929 1.00 97.00 201 LEU A CA 1
ATOM 1649 C C . LEU A 1 201 ? -2.519 7.484 -6.872 1.00 97.00 201 LEU A C 1
ATOM 1651 O O . LEU A 1 201 ? -1.735 8.215 -7.458 1.00 97.00 201 LEU A O 1
ATOM 1655 N N . ASN A 1 202 ? -2.542 6.163 -7.080 1.00 94.94 202 ASN A N 1
ATOM 1656 C CA . ASN A 1 202 ? -1.604 5.492 -7.994 1.00 94.94 202 ASN A CA 1
ATOM 1657 C C . ASN A 1 202 ? -1.959 5.654 -9.486 1.00 94.94 202 ASN A C 1
ATOM 1659 O O . ASN A 1 202 ? -1.235 5.153 -10.349 1.00 94.94 202 ASN A O 1
ATOM 1663 N N . ASN A 1 203 ? -3.086 6.293 -9.809 1.00 92.88 203 ASN A N 1
ATOM 1664 C CA . ASN A 1 203 ? -3.560 6.484 -11.182 1.00 92.88 203 ASN A CA 1
ATOM 1665 C C . ASN A 1 203 ? -3.597 7.961 -11.618 1.00 92.88 203 ASN A C 1
ATOM 1667 O O . ASN A 1 203 ? -4.118 8.238 -12.702 1.00 92.88 203 ASN A O 1
ATOM 1671 N N . ILE A 1 204 ? -3.058 8.885 -10.814 1.00 89.75 204 ILE A N 1
ATOM 1672 C CA . ILE A 1 204 ? -3.000 10.331 -11.101 1.00 89.75 204 ILE A CA 1
ATOM 1673 C C . ILE A 1 204 ? -1.577 10.878 -11.090 1.00 89.75 204 ILE A C 1
ATOM 1675 O O . ILE A 1 204 ? -0.708 10.263 -10.436 1.00 89.75 204 ILE A O 1
#